Protein AF-A0A4U1FB61-F1 (afdb_monomer_lite)

Structure (mmCIF, N/CA/C/O backbone):
data_AF-A0A4U1FB61-F1
#
_entry.id   AF-A0A4U1FB61-F1
#
loop_
_atom_site.group_PDB
_atom_site.id
_atom_site.type_symbol
_atom_site.label_atom_id
_atom_site.label_alt_id
_atom_site.label_comp_id
_atom_site.label_asym_id
_atom_site.label_entity_id
_atom_site.label_seq_id
_atom_site.pdbx_PDB_ins_code
_atom_site.Cartn_x
_atom_site.Cartn_y
_atom_site.Cartn_z
_atom_site.occupancy
_atom_site.B_iso_or_equiv
_atom_site.auth_seq_id
_atom_site.auth_comp_id
_atom_site.auth_asym_id
_atom_site.auth_atom_id
_atom_site.pdbx_PDB_model_num
ATOM 1 N N . MET A 1 1 ? 4.728 21.236 -9.734 1.00 31.09 1 MET A N 1
ATOM 2 C CA . MET A 1 1 ? 5.177 19.924 -9.221 1.00 31.09 1 MET A CA 1
ATOM 3 C C . MET A 1 1 ? 4.119 19.456 -8.243 1.00 31.09 1 MET A C 1
ATOM 5 O O . MET A 1 1 ? 3.820 20.192 -7.313 1.00 31.09 1 MET A O 1
ATOM 9 N N . SER A 1 2 ? 3.460 18.334 -8.525 1.00 28.48 2 SER A N 1
ATOM 10 C CA . SER A 1 2 ? 2.386 17.819 -7.671 1.00 28.48 2 SER A CA 1
ATOM 11 C C . SER A 1 2 ? 2.986 17.099 -6.452 1.00 28.48 2 SER A C 1
ATOM 13 O O . SER A 1 2 ? 4.012 16.431 -6.605 1.00 28.48 2 SER A O 1
ATOM 15 N N . PRO A 1 3 ? 2.365 17.182 -5.264 1.00 33.91 3 PRO A N 1
ATOM 16 C CA . PRO A 1 3 ? 2.923 16.662 -4.008 1.00 33.91 3 PRO A CA 1
ATOM 17 C C . PRO A 1 3 ? 3.182 15.139 -3.967 1.00 33.91 3 PRO A C 1
ATOM 19 O O . PRO A 1 3 ? 3.842 14.662 -3.056 1.00 33.91 3 PRO A O 1
ATOM 22 N N . GLY A 1 4 ? 2.749 14.365 -4.971 1.00 36.81 4 GLY A N 1
ATOM 23 C CA . GLY A 1 4 ? 3.052 12.929 -5.092 1.00 36.81 4 GLY A CA 1
ATOM 24 C C . GLY A 1 4 ? 4.409 12.582 -5.728 1.00 36.81 4 GLY A C 1
ATOM 25 O O . GLY A 1 4 ? 4.744 11.405 -5.829 1.00 36.81 4 GLY A O 1
ATOM 26 N N . THR A 1 5 ? 5.193 13.569 -6.182 1.00 43.62 5 THR A N 1
ATOM 27 C CA . THR A 1 5 ? 6.433 13.315 -6.953 1.00 43.62 5 THR A CA 1
ATOM 28 C C . THR A 1 5 ? 7.687 13.130 -6.083 1.00 43.62 5 THR A C 1
ATOM 30 O O . THR A 1 5 ? 8.706 12.680 -6.597 1.00 43.62 5 THR A O 1
ATOM 33 N N . GLU A 1 6 ? 7.636 13.447 -4.783 1.00 46.81 6 GLU A N 1
ATOM 34 C CA . GLU A 1 6 ? 8.804 13.377 -3.880 1.00 46.81 6 GLU A CA 1
ATOM 35 C C . GLU A 1 6 ? 8.953 12.042 -3.135 1.00 46.81 6 GLU A C 1
ATOM 37 O O . GLU A 1 6 ? 10.050 11.716 -2.690 1.00 46.81 6 GLU A O 1
ATOM 42 N N . LEU A 1 7 ? 7.894 11.228 -3.044 1.00 53.19 7 LEU A N 1
ATOM 43 C CA . LEU A 1 7 ? 7.930 9.935 -2.337 1.00 53.19 7 LEU A CA 1
ATOM 44 C C . LEU A 1 7 ? 8.368 8.767 -3.232 1.00 53.19 7 LEU A C 1
ATOM 46 O O . LEU A 1 7 ? 9.040 7.842 -2.777 1.00 53.19 7 LEU A O 1
ATOM 50 N N . LEU A 1 8 ? 8.039 8.838 -4.525 1.00 62.81 8 LEU A N 1
ATOM 51 C CA . LEU A 1 8 ? 8.430 7.838 -5.521 1.00 62.81 8 LEU A CA 1
ATOM 52 C C . LEU A 1 8 ? 9.964 7.664 -5.641 1.00 62.81 8 LEU A C 1
ATOM 54 O O . LEU A 1 8 ? 10.409 6.520 -5.738 1.00 62.81 8 LEU A O 1
ATOM 5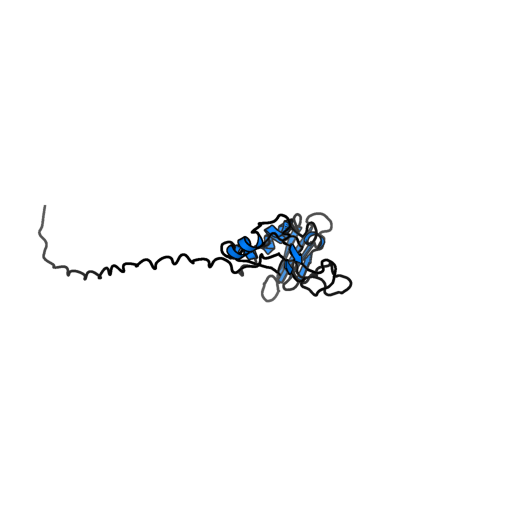8 N N . PRO A 1 9 ? 10.790 8.733 -5.579 1.00 68.06 9 PRO A N 1
ATOM 59 C CA . PRO A 1 9 ? 12.246 8.624 -5.565 1.00 68.06 9 PRO A CA 1
ATOM 60 C C . PRO A 1 9 ? 12.780 7.783 -4.400 1.00 68.06 9 PRO A C 1
ATOM 62 O O . PRO A 1 9 ? 13.552 6.861 -4.649 1.00 68.06 9 PRO A O 1
ATOM 65 N N . CYS A 1 10 ? 12.343 8.033 -3.162 1.00 80.06 10 CYS A N 1
ATOM 66 C CA . CYS A 1 10 ? 12.856 7.323 -1.984 1.00 80.06 10 CYS A CA 1
ATOM 67 C C . CYS A 1 10 ? 12.466 5.841 -1.995 1.00 80.06 10 CYS A C 1
ATOM 69 O O . CYS A 1 10 ? 13.328 4.982 -1.832 1.00 80.06 10 CYS A O 1
ATOM 71 N N . LEU A 1 11 ? 11.199 5.531 -2.296 1.00 84.62 11 LEU A N 1
ATOM 72 C CA . LEU A 1 11 ? 10.756 4.142 -2.426 1.00 84.62 11 LEU A CA 1
ATOM 73 C C . LEU A 1 11 ? 11.525 3.417 -3.538 1.00 84.62 11 LEU A C 1
ATOM 75 O O . LEU A 1 11 ? 12.003 2.303 -3.341 1.00 84.62 11 LEU A O 1
ATOM 79 N N . SER A 1 12 ? 11.687 4.054 -4.703 1.00 82.44 12 SER A N 1
ATOM 80 C CA . SER A 1 12 ? 12.427 3.449 -5.815 1.00 82.44 12 SER A CA 1
ATOM 81 C C . SER A 1 12 ? 13.900 3.202 -5.480 1.00 82.44 12 SER A C 1
ATOM 83 O O . SER A 1 12 ? 14.442 2.188 -5.905 1.00 82.44 12 SER A O 1
ATOM 85 N N . GLN A 1 13 ? 14.537 4.066 -4.682 1.00 84.12 13 GLN A N 1
ATOM 86 C CA . GLN A 1 13 ? 15.907 3.865 -4.199 1.00 84.12 13 GLN A CA 1
ATOM 87 C C . GLN A 1 13 ? 16.002 2.678 -3.238 1.00 84.12 13 GLN A C 1
ATOM 89 O O . GLN A 1 13 ? 16.919 1.867 -3.369 1.00 84.12 13 GLN A O 1
ATOM 94 N N . THR A 1 14 ? 15.041 2.537 -2.324 1.00 87.50 14 THR A N 1
ATOM 95 C CA . THR A 1 14 ? 14.969 1.390 -1.408 1.00 87.50 14 THR A CA 1
ATOM 96 C C . THR A 1 14 ? 14.782 0.085 -2.173 1.00 87.50 14 THR A C 1
ATOM 98 O O . THR A 1 14 ? 15.541 -0.858 -1.964 1.00 87.50 14 THR A O 1
ATOM 101 N N . LEU A 1 15 ? 13.838 0.044 -3.119 1.00 89.50 15 LEU A N 1
ATOM 102 C CA . LEU A 1 15 ? 13.578 -1.137 -3.950 1.00 89.50 15 LEU A CA 1
ATOM 103 C C . LEU A 1 15 ? 14.726 -1.445 -4.927 1.00 89.50 15 LEU A C 1
ATOM 105 O O . LEU A 1 15 ? 14.960 -2.599 -5.270 1.00 89.50 15 LEU A O 1
ATOM 109 N N . CYS A 1 16 ? 15.453 -0.427 -5.391 1.00 89.81 16 CYS A N 1
ATOM 110 C CA . CYS A 1 16 ? 16.464 -0.554 -6.443 1.00 89.81 16 CYS A CA 1
ATOM 111 C C . CYS A 1 16 ? 17.854 -0.090 -5.971 1.00 89.81 16 CYS A C 1
ATOM 113 O O . CYS A 1 16 ? 18.516 0.696 -6.651 1.00 89.81 16 CYS A O 1
ATOM 115 N N . THR A 1 17 ? 18.325 -0.592 -4.822 1.00 84.31 17 THR A N 1
ATOM 116 C CA . THR A 1 17 ? 19.538 -0.107 -4.123 1.00 84.31 17 THR A CA 1
ATOM 117 C C . THR A 1 17 ? 20.818 -0.161 -4.969 1.00 84.31 17 THR A C 1
ATOM 119 O O . THR A 1 17 ? 21.738 0.628 -4.769 1.00 84.31 17 THR A O 1
ATOM 122 N N . LYS A 1 18 ? 20.888 -1.085 -5.935 1.00 85.19 18 LYS A N 1
ATOM 123 C CA . LYS A 1 18 ? 21.998 -1.235 -6.889 1.00 85.19 18 LYS A CA 1
ATOM 124 C C . LYS A 1 18 ? 21.522 -1.098 -8.331 1.00 85.19 18 LYS A C 1
ATOM 126 O O . LYS A 1 18 ? 21.765 -1.981 -9.153 1.00 85.19 18 LYS A O 1
ATOM 131 N N . ALA A 1 19 ? 20.809 -0.019 -8.636 1.00 89.06 19 ALA A N 1
ATOM 132 C CA . ALA A 1 19 ? 20.322 0.230 -9.983 1.00 89.06 19 ALA A CA 1
ATOM 133 C C . ALA A 1 19 ? 20.725 1.597 -10.536 1.00 89.06 19 ALA A C 1
ATOM 135 O O . ALA A 1 19 ? 20.900 2.576 -9.813 1.00 89.06 19 ALA A O 1
ATOM 136 N N . THR A 1 20 ? 20.794 1.666 -11.861 1.00 89.88 20 THR A N 1
ATOM 137 C CA . THR A 1 20 ? 20.880 2.911 -12.622 1.00 89.88 20 THR A CA 1
ATOM 138 C C . THR A 1 20 ? 19.504 3.276 -13.170 1.00 89.88 20 THR A C 1
ATOM 140 O O . THR A 1 20 ? 18.825 2.450 -13.785 1.00 89.88 20 THR A O 1
ATOM 143 N N . MET A 1 21 ? 19.083 4.522 -12.944 1.00 91.44 21 MET A N 1
ATOM 144 C CA . MET A 1 21 ? 17.824 5.055 -13.463 1.00 91.44 21 MET A CA 1
ATOM 145 C C . MET A 1 21 ? 18.029 5.644 -14.862 1.00 91.44 21 MET A C 1
ATOM 147 O O . MET A 1 21 ? 18.946 6.431 -15.095 1.00 91.44 21 MET A O 1
ATOM 151 N N . GLN A 1 22 ? 17.131 5.310 -15.783 1.00 92.12 22 GLN A N 1
ATOM 152 C CA . GLN A 1 22 ? 17.023 5.909 -17.108 1.00 92.12 22 GLN A CA 1
ATOM 153 C C . GLN A 1 22 ? 15.654 6.559 -17.288 1.00 92.12 22 GLN A C 1
ATOM 155 O O . GLN A 1 22 ? 14.627 5.980 -16.936 1.00 92.12 22 GLN A O 1
ATOM 160 N N . THR A 1 23 ? 15.644 7.745 -17.887 1.00 93.31 23 THR A N 1
ATOM 161 C CA . THR A 1 23 ? 14.433 8.514 -18.179 1.00 93.31 23 THR A CA 1
ATOM 162 C C . THR A 1 23 ? 14.144 8.466 -19.673 1.00 93.31 23 THR A C 1
ATOM 164 O O . THR A 1 23 ? 15.007 8.812 -20.478 1.00 93.31 23 THR A O 1
ATOM 167 N N . VAL A 1 24 ? 12.924 8.092 -20.052 1.00 94.06 24 VAL A N 1
ATOM 168 C CA . VAL A 1 24 ? 12.437 8.178 -21.434 1.00 94.06 24 VAL A CA 1
ATOM 169 C C . VAL A 1 24 ? 11.471 9.352 -21.537 1.00 94.06 24 VAL A C 1
ATOM 171 O O . VAL A 1 24 ? 10.574 9.508 -20.700 1.00 94.06 24 VAL A O 1
ATOM 174 N N . ARG A 1 25 ? 11.668 10.183 -22.562 1.00 93.75 25 ARG A N 1
ATOM 175 C CA . ARG A 1 25 ? 10.882 11.394 -22.807 1.00 93.75 25 ARG A CA 1
ATOM 176 C C . ARG A 1 25 ? 10.066 11.272 -24.088 1.00 93.75 25 ARG A C 1
ATOM 178 O O . ARG A 1 25 ? 10.528 10.657 -25.047 1.00 93.75 25 ARG A O 1
ATOM 185 N N . ALA A 1 26 ? 8.869 11.848 -24.092 1.00 92.50 26 ALA A N 1
ATOM 186 C CA . ALA A 1 26 ? 8.053 11.963 -25.294 1.00 92.50 26 ALA A CA 1
ATOM 187 C C . ALA A 1 26 ? 8.745 12.876 -26.31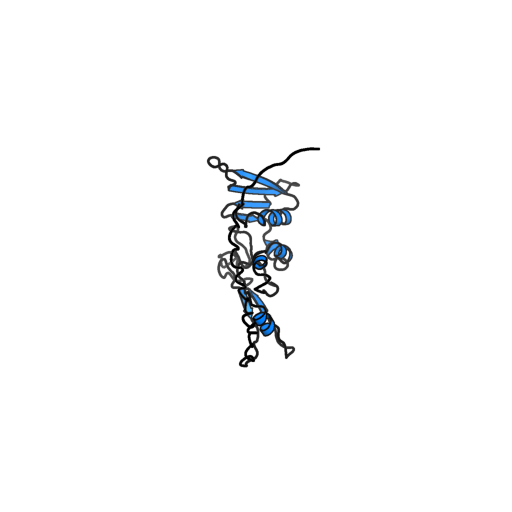9 1.00 92.50 26 ALA A C 1
ATOM 189 O O . ALA A 1 26 ? 9.324 13.899 -25.951 1.00 92.50 26 ALA A O 1
ATOM 190 N N . ALA A 1 27 ? 8.710 12.498 -27.597 1.00 91.06 27 ALA A N 1
ATOM 191 C CA . ALA A 1 27 ? 9.443 13.201 -28.652 1.00 91.06 27 ALA A CA 1
ATOM 192 C C . ALA A 1 27 ? 8.868 14.592 -28.972 1.00 91.06 27 ALA A C 1
ATOM 194 O O . ALA A 1 27 ? 9.593 15.473 -29.422 1.00 91.06 27 ALA A O 1
ATOM 195 N N . ASP A 1 28 ? 7.572 14.778 -28.744 1.00 93.62 28 ASP A N 1
ATOM 196 C CA . ASP A 1 28 ? 6.798 15.979 -29.049 1.00 93.62 28 ASP A CA 1
ATOM 197 C C . ASP A 1 28 ? 6.755 16.973 -27.881 1.00 93.62 28 ASP A C 1
ATOM 199 O O . ASP A 1 28 ? 6.909 18.174 -28.091 1.00 93.62 28 ASP A O 1
ATOM 203 N N . THR A 1 29 ? 6.579 16.490 -26.650 1.00 92.50 29 THR A N 1
ATOM 204 C CA . THR A 1 29 ? 6.427 17.345 -25.458 1.00 92.50 29 THR A CA 1
ATOM 205 C C . THR A 1 29 ? 7.677 17.418 -24.585 1.00 92.50 29 THR A C 1
ATOM 207 O O . THR A 1 29 ? 7.749 18.252 -23.682 1.00 92.50 29 THR A O 1
ATOM 210 N N . ASN A 1 30 ? 8.670 16.549 -24.817 1.00 90.62 30 ASN A N 1
ATOM 211 C CA . ASN A 1 30 ? 9.850 16.364 -23.962 1.00 90.62 30 ASN A CA 1
ATOM 212 C C . ASN A 1 30 ? 9.514 15.988 -22.496 1.00 90.62 30 ASN A C 1
ATOM 214 O O . ASN A 1 30 ? 10.383 16.002 -21.610 1.00 90.62 30 ASN A O 1
ATOM 218 N N . GLU A 1 31 ? 8.258 15.628 -22.224 1.00 91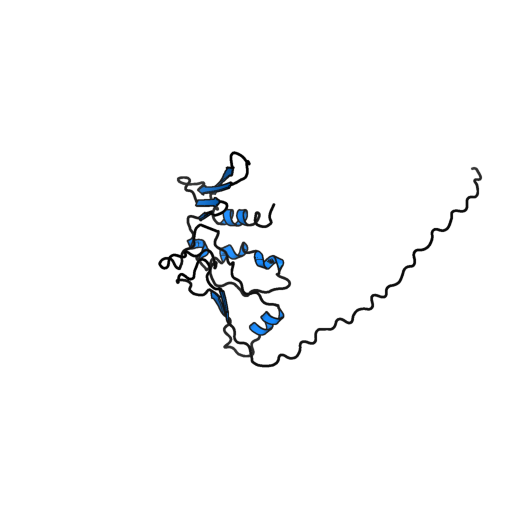.50 31 GLU A N 1
ATOM 219 C CA . GLU A 1 31 ? 7.795 15.183 -20.914 1.00 91.50 31 GLU A CA 1
ATOM 220 C C . GLU A 1 31 ? 8.346 13.798 -20.592 1.00 91.50 31 GLU A C 1
ATOM 222 O O . GLU A 1 31 ? 8.484 12.941 -21.464 1.00 91.50 31 GLU A O 1
ATOM 227 N N . VAL A 1 32 ? 8.653 13.561 -19.317 1.00 90.44 32 VAL A N 1
ATOM 228 C CA . VAL A 1 32 ? 9.064 12.237 -18.846 1.00 90.44 32 VAL A CA 1
ATOM 229 C C . VAL A 1 32 ? 7.851 11.314 -18.847 1.00 90.44 32 VAL A C 1
ATOM 231 O O . VAL A 1 32 ? 6.927 11.510 -18.063 1.00 90.44 32 VAL A O 1
ATOM 234 N N . VAL A 1 33 ? 7.873 10.288 -19.696 1.00 93.62 33 VAL A N 1
ATOM 235 C CA . VAL A 1 33 ? 6.768 9.320 -19.821 1.00 93.62 33 VAL A CA 1
ATOM 236 C C . VAL A 1 33 ? 7.068 7.987 -19.150 1.00 93.62 33 VAL A C 1
ATOM 238 O O . VAL A 1 33 ? 6.144 7.245 -18.818 1.00 93.62 33 VAL A O 1
ATOM 241 N N . LYS A 1 34 ? 8.354 7.685 -18.946 1.00 94.19 34 LYS A N 1
ATOM 242 C CA . LYS A 1 34 ? 8.798 6.406 -18.402 1.00 94.19 34 LYS A CA 1
ATOM 243 C C . LYS A 1 34 ? 10.116 6.536 -17.647 1.00 94.19 34 LYS A C 1
ATOM 245 O O . LYS A 1 34 ? 11.037 7.221 -18.098 1.00 94.19 34 LYS A O 1
ATOM 250 N N . LEU A 1 35 ? 10.211 5.838 -16.519 1.00 94.62 35 LEU A N 1
ATOM 251 C CA . LEU A 1 35 ? 11.450 5.615 -15.775 1.00 94.62 35 LEU A CA 1
ATOM 252 C C . LEU A 1 35 ? 11.776 4.123 -15.797 1.00 94.62 35 LEU A C 1
ATOM 254 O O . LEU A 1 35 ? 10.880 3.290 -15.656 1.00 94.62 35 LEU A O 1
ATOM 258 N N . ILE A 1 36 ? 13.048 3.784 -15.982 1.00 94.50 36 ILE A N 1
ATOM 259 C CA . ILE A 1 36 ? 13.522 2.399 -15.994 1.00 94.50 36 ILE A CA 1
ATOM 260 C C . ILE A 1 36 ? 14.733 2.283 -15.080 1.00 94.50 36 ILE A C 1
ATOM 262 O O . ILE A 1 36 ? 15.744 2.942 -15.315 1.00 94.50 36 ILE A O 1
ATOM 266 N N . PHE A 1 37 ? 14.650 1.415 -14.083 1.00 94.25 37 PHE A N 1
ATOM 267 C CA . PHE A 1 37 ? 15.757 1.072 -13.201 1.00 94.25 37 PHE A CA 1
ATOM 268 C C . PHE A 1 37 ? 16.345 -0.256 -13.661 1.00 94.25 37 PHE A C 1
ATOM 270 O O . PHE A 1 37 ? 15.618 -1.240 -13.813 1.00 94.25 37 PHE A O 1
ATOM 277 N N . ARG A 1 38 ? 17.653 -0.287 -13.913 1.00 93.44 38 ARG A N 1
ATOM 278 C CA . ARG A 1 38 ? 18.385 -1.503 -14.295 1.00 93.44 38 ARG A CA 1
ATOM 279 C C . ARG A 1 38 ? 19.472 -1.806 -13.296 1.00 93.44 38 ARG A C 1
ATOM 281 O O . ARG A 1 38 ? 20.133 -0.866 -12.863 1.00 93.44 38 ARG A O 1
ATOM 288 N N . GLU A 1 39 ? 19.678 -3.082 -12.992 1.00 91.19 39 GLU A N 1
ATOM 289 C CA . GLU A 1 39 ? 20.796 -3.507 -12.145 1.00 91.19 39 GLU A CA 1
ATOM 290 C C . GLU A 1 39 ? 22.116 -2.908 -12.653 1.00 91.19 39 GLU A C 1
ATOM 292 O O . GLU A 1 39 ? 22.387 -2.873 -13.858 1.00 91.19 39 GLU A O 1
ATOM 297 N N . SER A 1 40 ? 22.902 -2.374 -11.722 1.00 84.12 40 SER A N 1
ATOM 298 C CA . SER A 1 40 ? 24.221 -1.795 -11.991 1.00 84.12 40 SER A CA 1
ATOM 299 C C . SER A 1 40 ? 25.279 -2.880 -12.208 1.00 84.12 40 SER A C 1
ATOM 301 O O . SER A 1 40 ? 26.186 -2.698 -13.019 1.00 84.12 40 SER A O 1
ATOM 303 N N . ASP A 1 41 ? 25.116 -4.002 -11.507 1.00 76.56 41 ASP A N 1
ATOM 304 C CA . ASP A 1 41 ? 25.919 -5.220 -11.611 1.00 76.56 41 ASP A CA 1
ATOM 305 C C . ASP A 1 41 ? 25.122 -6.257 -12.448 1.00 76.56 41 ASP A C 1
ATOM 307 O O . ASP A 1 41 ? 23.906 -6.118 -12.556 1.00 76.56 41 ASP A O 1
ATOM 311 N N . ASN A 1 42 ? 25.748 -7.295 -13.027 1.00 72.25 42 ASN A N 1
ATOM 312 C CA . ASN A 1 42 ? 25.080 -8.349 -13.836 1.00 72.25 42 ASN A CA 1
ATOM 313 C C . ASN A 1 42 ? 24.581 -7.902 -15.247 1.00 72.25 42 ASN A C 1
ATOM 315 O O . ASN A 1 42 ? 25.011 -6.873 -15.770 1.00 72.25 42 ASN A O 1
ATOM 319 N N . ASP A 1 43 ? 23.693 -8.681 -15.888 1.00 82.00 43 ASP A N 1
ATOM 320 C CA . ASP A 1 43 ? 23.139 -8.521 -17.254 1.00 82.00 43 ASP A CA 1
ATOM 321 C C . ASP A 1 43 ? 22.336 -7.221 -17.514 1.00 82.00 43 ASP A C 1
ATOM 323 O O . ASP A 1 43 ? 21.658 -7.089 -18.537 1.00 82.00 43 ASP A O 1
ATOM 327 N N . ARG A 1 44 ? 22.376 -6.239 -16.600 1.00 83.44 44 ARG A N 1
ATOM 328 C CA . ARG A 1 44 ? 21.576 -4.997 -16.641 1.00 83.44 44 ARG A CA 1
ATOM 329 C C . ARG A 1 44 ? 20.079 -5.259 -16.783 1.00 83.44 44 ARG A C 1
ATOM 331 O O . ARG A 1 44 ? 19.368 -4.556 -17.515 1.00 83.44 44 ARG A O 1
ATOM 338 N N . LYS A 1 45 ? 19.598 -6.276 -16.071 1.00 90.06 45 LYS A N 1
ATOM 339 C CA . LYS A 1 45 ? 18.185 -6.641 -16.040 1.00 90.06 45 LYS A CA 1
ATOM 340 C C . LYS A 1 45 ? 17.346 -5.453 -15.562 1.00 90.06 45 LYS A C 1
ATOM 342 O O . LYS A 1 45 ? 17.754 -4.697 -14.680 1.00 90.06 45 LYS A O 1
ATOM 347 N N . VAL A 1 46 ? 16.175 -5.271 -16.171 1.00 92.94 46 VAL A N 1
ATOM 348 C CA . VAL A 1 46 ? 15.198 -4.271 -15.724 1.00 92.94 46 VAL A CA 1
ATOM 349 C C . VAL A 1 46 ? 14.600 -4.730 -14.395 1.00 92.94 46 VAL A C 1
ATOM 351 O O . VAL A 1 46 ? 14.044 -5.822 -14.312 1.00 92.94 46 VAL A O 1
ATOM 354 N N . MET A 1 47 ? 14.739 -3.887 -13.375 1.00 94.25 47 MET A N 1
ATOM 355 C CA . MET A 1 47 ? 14.273 -4.128 -12.007 1.00 94.25 47 MET A CA 1
ATOM 356 C C . MET A 1 47 ? 12.906 -3.501 -11.769 1.00 94.25 47 MET A C 1
ATOM 358 O O . MET A 1 47 ? 12.002 -4.147 -11.249 1.00 94.25 47 MET A O 1
ATOM 362 N N . LEU A 1 48 ? 12.771 -2.234 -12.162 1.00 95.38 48 LEU A N 1
ATOM 363 C CA . LEU A 1 48 ? 11.559 -1.448 -11.990 1.00 95.38 48 LEU A CA 1
ATOM 364 C C . LEU A 1 48 ? 11.293 -0.632 -13.250 1.00 95.38 48 LEU A C 1
ATOM 366 O O . LEU A 1 48 ? 12.178 0.075 -13.742 1.00 95.38 48 LEU A O 1
ATOM 370 N N . GLN A 1 49 ? 10.059 -0.681 -13.732 1.00 95.62 49 GLN A N 1
ATOM 371 C CA . GLN A 1 49 ? 9.557 0.201 -14.774 1.00 95.62 49 GLN A CA 1
ATOM 372 C C . GLN A 1 49 ? 8.361 0.995 -14.255 1.00 95.62 49 GLN A C 1
ATOM 374 O O . GLN A 1 49 ? 7.394 0.428 -13.748 1.00 95.62 49 GLN A O 1
ATOM 379 N N . LEU A 1 50 ? 8.429 2.316 -14.413 1.00 95.12 50 LEU A N 1
ATOM 380 C CA . LEU A 1 50 ? 7.374 3.242 -14.011 1.00 95.12 50 LEU A CA 1
ATOM 381 C C . LEU A 1 50 ? 6.857 3.987 -15.233 1.00 95.12 50 LEU A C 1
ATOM 383 O O . LEU A 1 50 ? 7.639 4.602 -15.957 1.00 95.12 50 LEU A O 1
ATOM 387 N N . GLU A 1 51 ? 5.545 3.972 -15.427 1.00 94.44 51 GLU A N 1
ATOM 388 C CA . GLU A 1 51 ? 4.827 4.768 -16.428 1.00 94.44 51 GLU A CA 1
ATOM 389 C C . GLU A 1 51 ? 3.517 5.286 -15.818 1.00 94.44 51 GLU A C 1
ATOM 391 O O . GLU A 1 51 ? 3.125 4.888 -14.721 1.00 94.44 51 GLU A O 1
ATOM 396 N N . LYS A 1 52 ? 2.773 6.133 -16.543 1.00 90.12 52 LYS A N 1
ATOM 397 C CA . LYS A 1 52 ? 1.499 6.712 -16.061 1.00 90.12 52 LYS A CA 1
ATOM 398 C C . LYS A 1 52 ? 0.508 5.672 -15.513 1.00 90.12 52 LYS A C 1
ATOM 400 O O . LYS A 1 52 ? -0.301 5.998 -14.645 1.00 90.12 52 LYS A O 1
ATOM 405 N N . LYS A 1 53 ? 0.520 4.450 -16.054 1.00 92.88 53 LYS A N 1
ATOM 406 C CA . LYS A 1 53 ? -0.340 3.349 -15.602 1.00 92.88 53 LYS A CA 1
ATOM 407 C C . LYS A 1 53 ? 0.402 2.031 -15.369 1.00 92.88 53 LYS A C 1
ATOM 409 O O . LYS A 1 53 ? -0.210 0.975 -15.495 1.00 92.88 53 LYS A O 1
ATOM 414 N N . LEU A 1 54 ? 1.695 2.107 -15.074 1.00 95.31 54 LEU A N 1
ATOM 415 C CA . LEU A 1 54 ? 2.531 0.930 -14.896 1.00 95.31 54 LEU A CA 1
ATOM 416 C C . LEU A 1 54 ? 3.471 1.121 -13.710 1.00 95.31 54 LEU A C 1
ATOM 418 O O . LEU A 1 54 ? 4.179 2.122 -13.617 1.00 95.31 54 LEU A O 1
ATOM 422 N N . PHE A 1 55 ? 3.481 0.121 -12.848 1.00 96.50 55 PHE A N 1
ATOM 423 C CA . PHE A 1 55 ? 4.473 -0.143 -11.830 1.00 96.50 55 PHE A CA 1
ATOM 424 C C . PHE A 1 55 ? 4.847 -1.615 -11.976 1.00 96.50 55 PHE A C 1
ATOM 426 O O . PHE A 1 55 ? 4.149 -2.494 -11.482 1.00 96.50 55 PHE A O 1
ATOM 433 N N . ASP A 1 56 ? 5.900 -1.890 -12.730 1.00 96.19 56 ASP A N 1
ATOM 434 C CA . ASP A 1 56 ? 6.354 -3.254 -12.982 1.00 96.19 56 ASP A CA 1
ATOM 435 C C . ASP A 1 56 ? 7.662 -3.471 -12.232 1.00 96.19 56 ASP A C 1
ATOM 437 O O . ASP A 1 56 ? 8.723 -3.023 -12.673 1.00 96.19 56 ASP A O 1
ATOM 441 N N . TYR A 1 57 ? 7.550 -4.066 -11.044 1.00 95.69 57 TYR A N 1
ATOM 442 C CA . TYR A 1 57 ? 8.675 -4.391 -10.178 1.00 95.69 57 TYR A CA 1
ATOM 443 C C . TYR A 1 57 ? 8.880 -5.901 -10.138 1.00 95.69 57 TYR A C 1
ATOM 445 O O . TYR A 1 57 ? 7.952 -6.651 -9.838 1.00 95.69 57 TYR A O 1
ATOM 453 N N . PHE A 1 58 ? 10.109 -6.346 -10.394 1.00 92.12 58 PHE A N 1
ATOM 454 C CA . PHE A 1 58 ? 10.410 -7.769 -10.561 1.00 92.12 58 PHE A CA 1
ATOM 455 C C . PHE A 1 58 ? 10.157 -8.621 -9.302 1.00 92.12 58 PHE A C 1
ATOM 457 O O . PHE A 1 58 ? 9.874 -9.809 -9.432 1.00 92.12 58 PHE A O 1
ATOM 464 N N . ASN A 1 59 ? 10.280 -8.040 -8.101 1.00 93.00 59 ASN A N 1
ATOM 465 C CA . ASN A 1 59 ? 10.113 -8.742 -6.829 1.00 93.00 59 ASN A CA 1
ATOM 466 C C . ASN A 1 59 ? 8.920 -8.191 -6.040 1.00 93.00 59 ASN A C 1
ATOM 468 O O . ASN A 1 59 ? 9.080 -7.488 -5.046 1.00 93.00 59 ASN A O 1
ATOM 472 N N . GLN A 1 60 ? 7.703 -8.519 -6.464 1.00 92.06 60 GLN A N 1
ATOM 473 C CA . GLN A 1 60 ? 6.512 -8.078 -5.739 1.00 92.06 60 GLN A CA 1
ATOM 474 C C . GLN A 1 60 ? 6.358 -8.688 -4.331 1.00 92.06 60 GLN A C 1
ATOM 476 O O . GLN A 1 60 ? 5.540 -8.200 -3.550 1.00 92.06 60 GLN A O 1
ATOM 481 N N . GLU A 1 61 ? 7.099 -9.743 -3.983 1.00 93.31 61 GLU A N 1
ATOM 482 C CA . GLU A 1 61 ? 6.958 -10.405 -2.677 1.00 93.31 61 GLU A CA 1
ATOM 483 C C . GLU A 1 61 ? 7.340 -9.483 -1.518 1.00 93.31 61 GLU A C 1
ATOM 485 O O . GLU A 1 61 ? 6.693 -9.541 -0.475 1.00 93.31 61 GLU A O 1
ATOM 490 N N . VAL A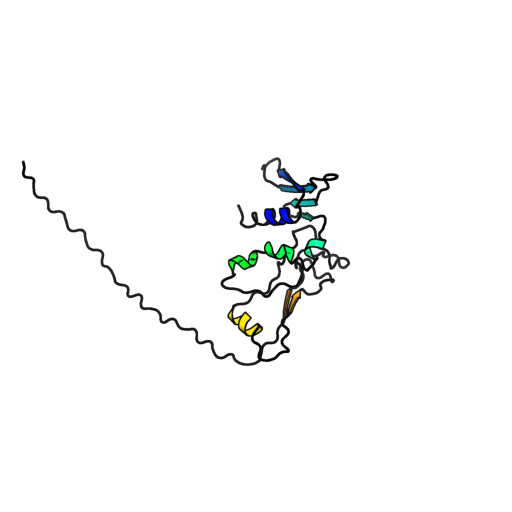 1 62 ? 8.248 -8.527 -1.752 1.00 95.00 62 VAL A N 1
ATOM 491 C CA . VAL A 1 62 ? 8.669 -7.517 -0.764 1.00 95.00 62 VAL A CA 1
ATOM 492 C C . VAL A 1 62 ? 7.504 -6.734 -0.146 1.00 95.00 62 VAL A C 1
ATOM 494 O O . VAL A 1 62 ? 7.595 -6.270 0.984 1.00 95.00 62 VAL A O 1
ATOM 497 N N . PHE A 1 63 ? 6.394 -6.579 -0.874 1.00 95.88 63 PHE A N 1
ATOM 498 C CA . PHE A 1 63 ? 5.210 -5.868 -0.385 1.00 95.88 63 PHE A CA 1
ATOM 499 C C . PHE A 1 63 ? 4.343 -6.724 0.546 1.00 95.88 63 PHE A C 1
ATOM 501 O O . PHE A 1 63 ? 3.433 -6.205 1.181 1.00 95.88 63 PHE A O 1
ATOM 508 N N . ARG A 1 64 ? 4.565 -8.039 0.600 1.00 95.06 64 ARG A N 1
ATOM 509 C CA . ARG A 1 64 ? 3.842 -8.976 1.475 1.00 95.06 64 ARG A CA 1
ATOM 510 C C . ARG A 1 64 ? 4.730 -9.542 2.574 1.00 95.06 64 ARG A C 1
ATOM 512 O O . ARG A 1 64 ? 4.203 -9.938 3.611 1.00 95.06 64 ARG A O 1
ATOM 519 N N . ASP A 1 65 ? 6.038 -9.591 2.347 1.00 95.06 65 ASP A N 1
ATOM 520 C CA . ASP A 1 65 ? 7.019 -9.998 3.346 1.00 95.06 65 ASP A CA 1
ATOM 521 C C . ASP A 1 65 ? 6.899 -9.104 4.579 1.00 95.06 65 ASP A C 1
ATOM 523 O O . ASP A 1 65 ? 6.958 -7.879 4.477 1.00 95.06 65 ASP A O 1
ATOM 527 N N . ASP A 1 66 ? 6.660 -9.727 5.735 1.00 96.06 66 ASP A N 1
ATOM 528 C CA . ASP A 1 66 ? 6.368 -9.035 6.998 1.00 96.06 66 ASP A CA 1
ATOM 529 C C . ASP A 1 66 ? 5.305 -7.929 6.847 1.00 96.06 66 ASP A C 1
ATOM 531 O O . ASP A 1 66 ? 5.445 -6.816 7.355 1.00 96.06 66 ASP A O 1
ATOM 535 N N . ASN A 1 67 ? 4.265 -8.208 6.053 1.00 95.81 67 ASN A N 1
ATOM 536 C CA . ASN A 1 67 ? 3.194 -7.271 5.714 1.00 95.81 67 ASN A CA 1
ATOM 537 C C . ASN A 1 67 ? 3.677 -5.953 5.095 1.00 95.81 67 ASN A C 1
ATOM 539 O O . ASN A 1 67 ? 2.968 -4.956 5.151 1.00 95.81 67 ASN A O 1
ATOM 543 N N . GLY A 1 68 ? 4.876 -5.921 4.513 1.00 94.88 68 GLY A N 1
ATOM 544 C CA . GLY A 1 68 ? 5.463 -4.699 3.981 1.00 94.88 68 GLY A CA 1
ATOM 545 C C . GLY A 1 68 ? 5.854 -3.692 5.065 1.00 94.88 68 GLY A C 1
ATOM 546 O O . GLY A 1 68 ? 5.998 -2.515 4.750 1.00 94.88 68 GLY A O 1
ATOM 547 N N . THR A 1 69 ? 6.052 -4.109 6.321 1.00 94.56 69 THR A N 1
ATOM 548 C CA . THR A 1 69 ? 6.360 -3.213 7.455 1.00 94.56 69 THR A CA 1
ATOM 549 C C . THR A 1 69 ? 7.547 -2.287 7.172 1.00 94.56 69 THR A C 1
ATOM 551 O O . THR A 1 69 ? 7.496 -1.098 7.481 1.00 94.56 69 THR A O 1
ATOM 554 N N . ALA A 1 70 ? 8.586 -2.784 6.492 1.00 93.44 70 ALA A N 1
ATOM 555 C CA . ALA A 1 70 ? 9.742 -1.982 6.075 1.00 93.44 70 ALA A CA 1
ATOM 556 C C . ALA A 1 70 ? 9.395 -0.838 5.097 1.00 93.44 70 ALA A C 1
ATOM 558 O O . ALA A 1 70 ? 10.185 0.081 4.918 1.00 93.44 70 ALA A O 1
ATOM 559 N N . LEU A 1 71 ? 8.229 -0.887 4.451 1.00 95.00 71 LEU A N 1
ATOM 560 C CA . LEU A 1 71 ? 7.759 0.103 3.482 1.00 95.00 71 LEU A CA 1
ATOM 561 C C . LEU A 1 71 ? 6.751 1.094 4.081 1.00 95.00 71 LEU A C 1
ATOM 563 O O . LEU A 1 71 ? 6.486 2.123 3.457 1.00 95.00 71 LEU A O 1
ATOM 567 N N . LEU A 1 72 ? 6.229 0.840 5.290 1.00 93.88 72 LEU A N 1
ATOM 568 C CA . LEU A 1 72 ? 5.320 1.760 5.992 1.00 93.88 72 LEU A CA 1
ATOM 569 C C . LEU A 1 72 ? 5.966 3.128 6.247 1.00 93.88 72 LEU A C 1
ATOM 571 O O . LEU A 1 72 ? 5.273 4.134 6.354 1.00 93.88 72 LEU A O 1
ATOM 575 N N . GLU A 1 73 ? 7.298 3.220 6.284 1.00 92.69 73 GLU A N 1
ATOM 576 C CA . GLU A 1 73 ? 7.962 4.518 6.399 1.00 92.69 73 GLU A CA 1
ATOM 577 C C . GLU A 1 73 ? 7.674 5.447 5.208 1.00 92.69 73 GLU A C 1
ATOM 579 O O . GLU A 1 73 ? 7.711 6.667 5.375 1.00 92.69 73 GLU A O 1
ATOM 584 N N . PHE A 1 74 ? 7.361 4.911 4.025 1.00 93.25 74 PHE A N 1
ATOM 585 C CA . PHE A 1 74 ? 7.015 5.698 2.836 1.00 93.25 74 PHE A CA 1
ATOM 586 C C . PHE A 1 74 ? 5.528 6.056 2.788 1.00 93.25 74 PHE A C 1
ATOM 588 O O . PHE A 1 74 ? 5.125 6.925 2.011 1.00 93.25 74 PHE A O 1
ATOM 595 N N . ASP A 1 75 ? 4.721 5.432 3.642 1.00 93.31 75 ASP A N 1
ATOM 596 C CA . ASP A 1 75 ? 3.304 5.705 3.779 1.00 93.31 75 ASP A CA 1
ATOM 597 C C . ASP A 1 75 ? 3.080 6.971 4.622 1.00 93.31 75 ASP A C 1
ATOM 599 O O . ASP A 1 75 ? 3.041 6.970 5.852 1.00 93.31 75 ASP A O 1
ATOM 603 N N . LYS A 1 76 ? 3.021 8.116 3.935 1.00 91.50 76 LYS A N 1
ATOM 604 C CA . LYS A 1 76 ? 2.965 9.440 4.573 1.00 91.50 76 LYS A CA 1
ATOM 605 C C . LYS A 1 76 ? 1.573 10.055 4.630 1.00 91.50 76 LYS A C 1
ATOM 607 O O . LYS A 1 76 ? 1.455 11.157 5.166 1.00 91.50 76 LYS A O 1
ATOM 612 N N . GLU A 1 77 ? 0.539 9.387 4.122 1.00 88.81 77 GLU A N 1
ATOM 613 C CA . GLU A 1 77 ? -0.807 9.961 3.970 1.00 88.81 77 GLU A CA 1
ATOM 614 C C . GLU A 1 77 ? -1.364 10.517 5.292 1.00 88.81 77 GLU A C 1
ATOM 616 O O . GLU A 1 77 ? -1.841 11.653 5.348 1.00 88.81 77 GLU A O 1
ATOM 621 N N . LEU A 1 78 ? -1.196 9.775 6.392 1.00 90.88 78 LEU A N 1
ATOM 622 C CA . LEU A 1 78 ? -1.676 10.183 7.714 1.00 90.88 78 LEU A CA 1
ATOM 623 C C . LEU A 1 78 ? -0.933 11.402 8.294 1.00 90.88 78 LEU A C 1
ATOM 625 O O . LEU A 1 78 ? -1.459 12.083 9.175 1.00 90.88 78 LEU A O 1
ATOM 629 N N . SER A 1 79 ? 0.262 11.735 7.792 1.00 90.69 79 SER A N 1
ATOM 630 C CA . SER A 1 79 ? 1.113 12.804 8.346 1.00 90.69 79 SER A CA 1
ATOM 631 C C . SER A 1 79 ? 0.417 14.167 8.370 1.00 90.69 79 SER A C 1
ATOM 633 O O . SER A 1 79 ? 0.682 14.976 9.258 1.00 90.69 79 SER A O 1
ATOM 635 N N . VAL A 1 80 ? -0.493 14.415 7.421 1.00 92.25 80 VAL A N 1
ATOM 636 C CA . VAL A 1 80 ? -1.278 15.659 7.317 1.00 92.25 80 VAL A CA 1
ATOM 637 C C . VAL A 1 80 ? -2.353 15.753 8.411 1.00 92.25 80 VAL A C 1
ATOM 639 O O . VAL A 1 80 ? -2.795 16.846 8.762 1.00 92.25 80 VAL A O 1
ATOM 642 N N . PHE A 1 81 ? -2.760 14.620 8.987 1.00 92.00 81 PHE A N 1
ATOM 643 C CA . PHE A 1 81 ? -3.837 14.524 9.973 1.00 92.00 81 PHE A CA 1
ATOM 644 C C . PHE A 1 81 ? -3.364 14.125 11.370 1.00 92.00 81 PHE A C 1
ATOM 646 O O . PHE A 1 81 ? -4.207 13.982 12.252 1.00 92.00 81 PHE A O 1
ATOM 653 N N . LYS A 1 82 ? -2.054 13.977 11.591 1.00 86.75 82 LYS A N 1
ATOM 654 C CA . LYS A 1 82 ? -1.458 13.438 12.827 1.00 86.75 82 LYS A CA 1
ATOM 655 C C . LYS A 1 82 ? -1.935 14.099 14.130 1.00 86.75 82 LYS A C 1
ATOM 657 O O . LYS A 1 82 ? -1.972 13.447 15.165 1.00 86.75 82 LYS A O 1
ATOM 662 N N . ASP A 1 83 ? -2.338 15.370 14.073 1.00 89.62 83 ASP A N 1
ATOM 663 C CA . ASP A 1 83 ? -2.811 16.132 15.238 1.00 89.62 83 ASP A CA 1
ATOM 664 C C . ASP A 1 83 ? -4.338 16.030 15.451 1.00 89.62 83 ASP A C 1
ATOM 666 O O . ASP A 1 83 ? -4.886 16.584 16.404 1.00 89.62 83 ASP A O 1
ATOM 670 N N . ARG A 1 84 ? -5.060 15.363 14.542 1.00 94.75 84 ARG A N 1
ATOM 671 C CA . ARG A 1 84 ? -6.535 15.337 14.480 1.00 94.75 84 ARG A CA 1
ATOM 672 C C . ARG A 1 84 ? -7.117 13.932 14.434 1.00 94.75 84 ARG A C 1
ATOM 674 O O . ARG A 1 84 ? -8.200 13.710 14.976 1.00 94.75 84 ARG A O 1
ATOM 681 N N . LEU A 1 85 ? -6.441 13.021 13.746 1.00 96.62 85 LEU A N 1
ATOM 682 C CA . LEU A 1 85 ? -6.865 11.648 13.524 1.00 96.62 85 LEU A CA 1
ATOM 683 C C . LEU A 1 85 ? -5.757 10.697 13.956 1.00 96.62 85 LEU A C 1
ATOM 685 O O . LEU A 1 85 ? -4.571 11.002 13.867 1.00 96.62 85 LEU A O 1
ATOM 689 N N . TYR A 1 86 ? -6.183 9.535 14.413 1.00 95.62 86 TYR A N 1
ATOM 690 C CA . TYR A 1 86 ? -5.343 8.429 14.812 1.00 95.62 86 TYR A CA 1
ATOM 691 C C . TYR A 1 86 ? -5.715 7.195 13.997 1.00 95.62 86 TYR A C 1
ATOM 693 O O . TYR A 1 86 ? -6.883 6.984 13.668 1.00 95.62 86 TYR A O 1
ATOM 701 N N . GLU A 1 87 ? -4.722 6.371 13.716 1.00 96.38 87 GLU A N 1
ATOM 702 C CA . GLU A 1 87 ? -4.871 5.057 13.112 1.00 96.38 87 GLU A CA 1
ATOM 703 C C . GLU A 1 87 ? -4.183 4.044 14.023 1.00 96.38 87 GLU A C 1
ATOM 705 O O . GLU A 1 87 ? -3.168 4.365 14.646 1.00 96.38 87 GLU A O 1
ATOM 710 N N . LEU A 1 88 ? -4.760 2.850 14.145 1.00 95.25 88 LEU A N 1
ATOM 711 C CA . LEU A 1 88 ? -4.076 1.753 14.825 1.00 95.25 88 LEU A CA 1
ATOM 712 C C . LEU A 1 88 ? -2.938 1.230 13.951 1.00 95.25 88 LEU A C 1
ATOM 714 O O . LEU A 1 88 ? -2.957 1.399 12.735 1.00 95.25 88 LEU A O 1
ATOM 718 N N . ASP A 1 89 ? -1.971 0.569 14.581 1.00 94.94 89 ASP A N 1
ATOM 719 C CA . ASP A 1 89 ? -0.836 0.004 13.862 1.00 94.94 89 ASP A CA 1
ATOM 720 C C . ASP A 1 89 ? -1.328 -0.973 12.783 1.00 94.94 89 ASP A C 1
ATOM 722 O O . ASP A 1 89 ? -2.119 -1.885 13.047 1.00 94.94 89 ASP A O 1
ATOM 726 N N . ILE A 1 90 ? -0.881 -0.745 11.550 1.00 96.50 90 ILE A N 1
ATOM 727 C CA . ILE A 1 90 ? -1.223 -1.579 10.402 1.00 96.50 90 ILE A CA 1
ATOM 728 C C . ILE A 1 90 ? -0.483 -2.910 10.546 1.00 96.50 90 ILE A C 1
ATOM 730 O O . ILE A 1 90 ? 0.740 -2.943 10.647 1.00 96.50 90 ILE A O 1
ATOM 734 N N . SER A 1 91 ? -1.237 -4.009 10.541 1.00 94.19 91 SER A N 1
ATOM 735 C CA . SER A 1 91 ? -0.710 -5.375 10.692 1.00 94.19 91 SER A CA 1
ATOM 736 C C . SER A 1 91 ? -1.034 -6.282 9.499 1.00 94.19 91 SER A C 1
ATOM 738 O O . SER A 1 91 ? -0.971 -7.503 9.601 1.00 94.19 91 SER A O 1
ATOM 740 N N . PHE A 1 92 ? -1.362 -5.674 8.359 1.00 97.38 92 PHE A N 1
ATOM 741 C CA . PHE A 1 92 ? -1.744 -6.328 7.110 1.00 97.38 92 PHE A CA 1
ATOM 742 C C . PHE A 1 92 ? -0.973 -5.711 5.933 1.00 97.38 92 PHE A C 1
ATOM 744 O O . PHE A 1 92 ? -0.580 -4.544 6.014 1.00 97.38 92 PHE A O 1
ATOM 751 N N . PRO A 1 93 ? -0.719 -6.458 4.843 1.00 97.44 93 PRO A N 1
ATOM 752 C CA . PRO A 1 93 ? 0.005 -5.935 3.690 1.00 97.44 93 PRO A CA 1
ATOM 753 C C . PRO A 1 93 ? -0.848 -4.908 2.927 1.00 97.44 93 PRO A C 1
ATOM 755 O O . PRO A 1 93 ? -2.059 -4.827 3.159 1.00 97.44 93 PRO A O 1
ATOM 758 N N . PRO A 1 94 ? -0.257 -4.153 1.985 1.00 97.81 94 PRO A N 1
ATOM 759 C CA . PRO A 1 94 ? -0.983 -3.234 1.117 1.00 97.81 94 PRO A CA 1
ATOM 760 C C . PRO A 1 94 ? -2.308 -3.808 0.603 1.00 97.81 94 PRO A C 1
ATOM 762 O O . PRO A 1 94 ? -2.386 -4.976 0.215 1.00 97.81 94 PRO A O 1
ATOM 765 N N . SER A 1 95 ? -3.366 -2.995 0.619 1.00 97.88 95 SER A N 1
ATOM 766 C CA . SER A 1 95 ? -4.728 -3.415 0.268 1.00 97.88 95 SER A CA 1
ATOM 767 C C . SER A 1 95 ? -5.012 -3.361 -1.237 1.00 97.88 95 SER A C 1
ATOM 769 O O . SER A 1 95 ? -6.012 -3.919 -1.677 1.00 97.88 95 SER A O 1
ATOM 771 N N . TYR A 1 96 ? -4.127 -2.746 -2.025 1.00 97.56 96 TYR A N 1
ATOM 772 C CA . TYR A 1 96 ? -4.277 -2.488 -3.461 1.00 97.56 96 TYR A CA 1
ATOM 773 C C . TYR A 1 96 ? -2.900 -2.455 -4.151 1.00 97.56 96 TYR A C 1
ATOM 775 O O . TYR A 1 96 ? -1.949 -2.030 -3.492 1.00 97.56 96 TYR A O 1
ATOM 783 N N . PRO A 1 97 ? -2.746 -2.819 -5.449 1.00 97.44 97 PRO A N 1
ATOM 784 C CA . PRO A 1 97 ? -3.756 -3.346 -6.381 1.00 97.44 97 PRO A CA 1
ATOM 785 C C . PRO A 1 97 ? -3.688 -4.874 -6.530 1.00 97.44 97 PRO A C 1
ATOM 787 O O . PRO A 1 97 ? -2.830 -5.377 -7.250 1.00 97.44 97 PRO A O 1
ATOM 790 N N . TYR A 1 98 ? -4.562 -5.651 -5.893 1.00 97.44 98 TYR A N 1
ATOM 791 C CA . TYR A 1 98 ? -4.565 -7.113 -6.067 1.00 97.44 98 TYR A CA 1
ATOM 792 C C . TYR A 1 98 ? -5.017 -7.538 -7.468 1.00 97.44 98 TYR A C 1
ATOM 794 O O . TYR A 1 98 ? -5.717 -6.813 -8.161 1.00 97.44 98 TYR A O 1
ATOM 802 N N . SER A 1 99 ? -4.613 -8.733 -7.892 1.00 96.44 99 SER A N 1
ATOM 803 C CA . SER A 1 99 ? -5.124 -9.363 -9.107 1.00 96.44 99 SER A CA 1
ATOM 804 C C . SER A 1 99 ? -6.618 -9.659 -8.984 1.00 96.44 99 SER A C 1
ATOM 806 O O . SER A 1 99 ? -7.069 -10.205 -7.977 1.00 96.44 99 SER A O 1
ATOM 808 N N . GLU A 1 100 ? -7.362 -9.362 -10.048 1.00 95.88 100 GLU A N 1
ATOM 809 C CA . GLU A 1 100 ? -8.778 -9.721 -10.195 1.00 95.88 100 GLU A CA 1
ATOM 810 C C . GLU A 1 100 ? -8.976 -11.152 -10.738 1.00 95.88 100 GLU A C 1
ATOM 812 O O . GLU A 1 100 ? -10.104 -11.625 -10.885 1.00 95.88 100 GLU A O 1
ATOM 817 N N . ASP A 1 101 ? -7.889 -11.876 -11.031 1.00 96.31 101 ASP A N 1
ATOM 818 C CA . ASP A 1 101 ? -7.958 -13.301 -11.353 1.00 96.31 101 ASP A CA 1
ATOM 819 C C . ASP A 1 101 ? -8.266 -14.109 -10.085 1.00 96.31 101 ASP A C 1
ATOM 821 O O . ASP A 1 101 ? -7.493 -14.137 -9.123 1.00 96.31 101 ASP A O 1
ATOM 825 N N . SER A 1 102 ? -9.386 -14.835 -10.119 1.00 94.75 102 SER A N 1
ATOM 826 C CA . SER A 1 102 ? -9.838 -15.724 -9.044 1.00 94.75 102 SER A CA 1
ATOM 827 C C . SER A 1 102 ? -8.787 -16.739 -8.566 1.00 94.75 102 SER A C 1
ATOM 829 O O . SER A 1 102 ? -8.815 -17.134 -7.401 1.00 94.75 102 SER A O 1
ATOM 831 N N . SER A 1 103 ? -7.841 -17.132 -9.426 1.00 95.69 103 SER A N 1
ATOM 832 C CA . SER A 1 103 ? -6.751 -18.057 -9.100 1.00 95.69 103 SER A CA 1
ATOM 833 C C . SER A 1 103 ? -5.536 -17.381 -8.448 1.00 95.69 103 SER A C 1
ATOM 835 O O . SER A 1 103 ? -4.676 -18.068 -7.899 1.00 95.69 103 SER A O 1
ATOM 837 N N . GLN A 1 104 ? -5.467 -16.045 -8.464 1.00 94.25 104 GLN A N 1
ATOM 838 C CA . GLN A 1 104 ? -4.303 -15.247 -8.060 1.00 94.25 104 GLN A CA 1
ATOM 839 C C . GLN A 1 104 ? -4.600 -14.298 -6.894 1.00 94.25 104 GLN A C 1
ATOM 841 O O . GLN A 1 104 ? -4.039 -13.208 -6.812 1.00 94.25 104 GLN A O 1
ATOM 846 N N . GLY A 1 105 ? -5.428 -14.724 -5.935 1.00 93.19 105 GLY A N 1
ATOM 847 C CA . GLY A 1 105 ? -5.915 -13.884 -4.830 1.00 93.19 105 GLY A CA 1
ATOM 848 C C . GLY A 1 105 ? -4.854 -13.280 -3.893 1.00 93.19 105 GLY A C 1
ATOM 849 O O . GLY A 1 105 ? -5.216 -12.493 -3.020 1.00 93.19 105 GLY A O 1
ATOM 850 N N . ARG A 1 106 ? -3.570 -13.634 -4.048 1.00 94.44 106 ARG A N 1
ATOM 851 C CA . ARG A 1 106 ? -2.433 -13.068 -3.298 1.00 94.44 106 ARG A CA 1
ATOM 852 C C . ARG A 1 106 ? -1.573 -12.106 -4.121 1.00 94.44 106 ARG A C 1
ATOM 854 O O . ARG A 1 106 ? -0.758 -11.407 -3.530 1.00 94.44 106 ARG A O 1
ATOM 861 N N . GLN A 1 107 ? -1.676 -12.109 -5.450 1.00 95.50 107 GLN A N 1
ATOM 862 C CA . GLN A 1 107 ? -0.773 -11.359 -6.332 1.00 95.50 107 GLN A CA 1
ATOM 863 C C . GLN A 1 107 ? -1.216 -9.906 -6.498 1.00 95.50 107 GLN A C 1
ATOM 865 O O . GLN A 1 107 ? -2.416 -9.645 -6.461 1.00 95.50 107 GLN A O 1
ATOM 870 N N . TYR A 1 108 ? -0.269 -8.989 -6.721 1.00 97.31 108 TYR A N 1
ATOM 871 C CA . TYR A 1 108 ? -0.585 -7.624 -7.135 1.00 97.31 108 TYR A CA 1
ATOM 872 C C . TYR A 1 108 ? -0.502 -7.483 -8.657 1.00 97.31 108 TYR A C 1
ATOM 874 O O . TYR A 1 108 ? 0.282 -8.145 -9.338 1.00 97.31 108 TYR A O 1
ATOM 882 N N . MET A 1 109 ? -1.303 -6.580 -9.203 1.00 96.25 109 MET A N 1
ATOM 883 C CA . MET A 1 109 ? -1.190 -6.131 -10.580 1.00 96.25 109 MET A CA 1
ATOM 884 C C . MET A 1 109 ? -0.042 -5.134 -10.734 1.00 96.25 109 MET A C 1
ATOM 886 O O . MET A 1 109 ? 0.248 -4.342 -9.844 1.00 96.25 109 MET A O 1
ATOM 890 N N . ASN A 1 110 ? 0.533 -5.076 -11.932 1.00 96.50 110 ASN A N 1
ATOM 891 C CA . ASN A 1 110 ? 1.563 -4.093 -12.277 1.00 96.50 110 ASN A CA 1
ATOM 892 C C . ASN A 1 110 ? 0.992 -2.713 -12.641 1.00 96.50 110 ASN A C 1
ATOM 894 O O . ASN A 1 110 ? 1.658 -1.902 -13.276 1.00 96.50 110 ASN A O 1
ATOM 898 N N . THR A 1 111 ? -0.270 -2.424 -12.330 1.00 94.50 111 THR A N 1
ATOM 899 C CA . THR A 1 111 ? -0.904 -1.164 -12.743 1.00 94.50 111 THR A CA 1
ATOM 900 C C . THR A 1 111 ? -0.464 0.004 -11.865 1.00 94.50 111 THR A C 1
ATOM 902 O O . THR A 1 111 ? -0.397 1.139 -12.349 1.00 94.50 111 THR A O 1
ATOM 905 N N . ARG A 1 112 ? -0.163 -0.242 -10.585 1.00 95.31 112 ARG A N 1
ATOM 906 C CA . ARG A 1 112 ? 0.241 0.751 -9.578 1.00 95.31 112 ARG A CA 1
ATOM 907 C C . ARG A 1 112 ? 1.175 0.119 -8.548 1.00 95.31 112 ARG A C 1
ATOM 909 O O . ARG A 1 112 ? 1.202 -1.095 -8.395 1.00 95.31 112 ARG A O 1
ATOM 916 N N . CYS A 1 113 ? 1.933 0.963 -7.850 1.00 95.94 113 CYS A N 1
ATOM 917 C CA . CYS A 1 113 ? 2.694 0.523 -6.687 1.00 95.94 113 CYS A CA 1
ATOM 918 C C . CYS A 1 113 ? 1.722 0.022 -5.614 1.00 95.94 113 CYS A C 1
ATOM 920 O O . CYS A 1 113 ? 0.753 0.741 -5.346 1.00 95.94 113 CYS A O 1
ATOM 922 N N . PRO A 1 114 ? 1.968 -1.143 -4.990 1.00 97.12 114 PRO A N 1
ATOM 923 C CA . PRO A 1 114 ? 1.183 -1.569 -3.846 1.00 97.12 114 PRO A CA 1
ATOM 924 C C . PRO A 1 114 ? 1.177 -0.512 -2.735 1.00 97.12 114 PRO A C 1
ATOM 926 O O . PRO A 1 114 ? 2.227 0.050 -2.413 1.00 97.12 114 PRO A O 1
ATOM 929 N N . ALA A 1 115 ? -0.004 -0.216 -2.188 1.00 96.62 115 ALA A N 1
ATOM 930 C CA . ALA A 1 115 ? -0.208 0.773 -1.127 1.00 96.62 115 ALA A CA 1
ATOM 931 C C . ALA A 1 115 ? -1.373 0.405 -0.181 1.00 96.62 115 ALA A C 1
ATOM 933 O O . ALA A 1 115 ? -2.279 -0.349 -0.546 1.00 96.62 115 ALA A O 1
ATOM 934 N N . TRP A 1 116 ? -1.363 0.959 1.036 1.00 97.56 116 TRP A N 1
ATOM 935 C CA . TRP A 1 116 ? -2.461 0.867 2.012 1.00 97.56 116 TRP A CA 1
ATOM 936 C C . TRP A 1 116 ? -3.513 1.949 1.748 1.00 97.56 116 TRP A C 1
ATOM 938 O O . TRP A 1 116 ? -3.635 2.920 2.490 1.00 97.56 116 TRP A O 1
ATOM 948 N N . CYS A 1 117 ? -4.243 1.810 0.642 1.00 95.81 117 CYS A N 1
ATOM 949 C CA . CYS A 1 117 ? -5.242 2.796 0.222 1.00 95.81 117 CYS A CA 1
ATOM 950 C C . CYS A 1 117 ? -6.510 2.787 1.089 1.00 95.81 117 CYS A C 1
ATOM 952 O O . CYS A 1 117 ? -7.232 3.781 1.130 1.00 95.81 117 CYS A O 1
ATOM 954 N N . ASP A 1 118 ? -6.792 1.669 1.759 1.00 97.12 118 ASP A N 1
ATOM 955 C CA . ASP A 1 118 ? -8.012 1.460 2.533 1.00 97.12 118 ASP A CA 1
ATOM 956 C C . ASP A 1 118 ? -7.688 1.532 4.028 1.00 97.12 118 ASP A C 1
ATOM 958 O O . ASP A 1 118 ? -6.861 0.774 4.533 1.00 97.12 118 ASP A O 1
ATOM 962 N N . ARG A 1 119 ? -8.310 2.480 4.737 1.00 96.62 119 ARG A N 1
ATOM 963 C CA . ARG A 1 119 ? -7.900 2.889 6.088 1.00 96.62 119 ARG A CA 1
ATOM 964 C C . ARG A 1 119 ? -9.095 3.110 7.001 1.00 96.62 119 ARG A C 1
ATOM 966 O O . ARG A 1 119 ? -10.131 3.617 6.565 1.00 96.62 119 ARG A O 1
ATOM 973 N N . VAL A 1 120 ? -8.928 2.831 8.291 1.00 97.31 120 VAL A N 1
ATOM 974 C CA . VAL A 1 120 ? -9.892 3.225 9.328 1.00 97.31 120 VAL A CA 1
ATOM 975 C C . VAL A 1 120 ? -9.230 4.190 10.301 1.00 97.31 120 VAL A C 1
ATOM 977 O O . VAL A 1 120 ? -8.426 3.806 11.145 1.00 97.31 120 VAL A O 1
ATOM 980 N N . LEU A 1 121 ? -9.617 5.461 10.200 1.00 96.62 121 LEU A N 1
ATOM 981 C CA . LEU A 1 121 ? -9.125 6.532 11.062 1.00 96.62 121 LEU A CA 1
ATOM 982 C C . LEU A 1 121 ? -10.149 6.869 12.147 1.00 96.62 121 LEU A C 1
ATOM 984 O O . LEU A 1 121 ? -11.361 6.796 11.935 1.00 96.62 121 LEU A O 1
ATOM 988 N N . MET A 1 122 ? -9.669 7.292 13.310 1.00 95.56 122 MET A N 1
ATOM 989 C CA . MET A 1 122 ? -10.502 7.627 14.462 1.00 95.56 122 MET A CA 1
ATOM 990 C C . MET A 1 122 ? -10.020 8.903 15.152 1.00 95.56 122 MET A C 1
ATOM 992 O O . MET A 1 122 ? -8.854 9.274 15.065 1.00 95.56 122 MET A O 1
ATOM 996 N N . SER A 1 123 ? -10.911 9.597 15.858 1.00 95.62 123 SER A N 1
ATOM 997 C CA . SER A 1 123 ? -10.505 10.727 16.700 1.00 95.62 123 SER A CA 1
ATOM 998 C C . SER A 1 123 ? -9.759 10.243 17.955 1.00 95.62 123 SER A C 1
ATOM 1000 O O . SER A 1 123 ? -9.939 9.090 18.361 1.00 95.62 123 SER A O 1
ATOM 1002 N N . PRO A 1 124 ? -8.994 11.114 18.641 1.00 93.19 124 PRO A N 1
ATOM 1003 C CA . PRO A 1 124 ? -8.364 10.770 19.917 1.00 93.19 124 PRO A CA 1
ATOM 1004 C C . PRO A 1 124 ? -9.355 10.220 20.955 1.00 93.19 124 PRO A C 1
ATOM 1006 O O . PRO A 1 124 ? -9.093 9.198 21.580 1.00 93.19 124 PRO A O 1
ATOM 1009 N N . SER A 1 125 ? -10.548 10.813 21.072 1.00 91.62 125 SER A N 1
ATOM 1010 C CA . SER A 1 125 ? -11.582 10.323 21.996 1.00 91.62 125 SER A CA 1
ATOM 1011 C C . SER A 1 125 ? -12.140 8.951 21.600 1.00 91.62 125 SER A C 1
ATOM 1013 O O . SER A 1 125 ? -12.467 8.145 22.466 1.00 91.62 125 SER A O 1
ATOM 1015 N N . ALA A 1 126 ? -12.254 8.656 20.300 1.00 91.75 126 ALA A N 1
ATOM 1016 C CA . ALA A 1 126 ? -12.667 7.332 19.837 1.00 91.75 126 ALA A CA 1
ATOM 1017 C C . ALA A 1 126 ? -11.580 6.281 20.110 1.00 91.75 126 ALA A C 1
ATOM 1019 O O . ALA A 1 126 ? -11.902 5.201 20.603 1.00 91.75 126 ALA A O 1
ATOM 1020 N N . LYS A 1 127 ? -10.303 6.624 19.884 1.00 91.56 127 LYS A N 1
ATOM 1021 C CA . LYS A 1 127 ? -9.154 5.792 20.272 1.00 91.56 127 LYS A CA 1
ATOM 1022 C C . LYS A 1 127 ? -9.212 5.451 21.756 1.00 91.56 127 LYS A C 1
ATOM 1024 O O . LYS A 1 127 ? -9.107 4.282 22.113 1.00 91.56 127 LYS A O 1
ATOM 1029 N N . GLU A 1 128 ? -9.413 6.451 22.611 1.00 88.44 128 GLU A N 1
ATOM 1030 C CA . GLU A 1 128 ? -9.551 6.231 24.050 1.00 88.44 128 GLU A CA 1
ATOM 1031 C C . GLU A 1 128 ? -10.673 5.242 24.351 1.00 88.44 128 GLU A C 1
ATOM 1033 O O . GLU A 1 128 ? -10.444 4.308 25.098 1.00 88.44 128 GLU A O 1
ATOM 1038 N N . LEU A 1 129 ? -11.855 5.372 23.741 1.00 87.31 129 LEU A N 1
ATOM 1039 C CA . LEU A 1 129 ? -12.973 4.443 23.961 1.00 87.31 129 LEU A CA 1
ATOM 1040 C C . LEU A 1 129 ? -12.685 3.011 23.489 1.00 87.31 129 LEU A C 1
ATOM 1042 O O . LEU A 1 129 ? -13.102 2.057 24.153 1.00 87.31 129 LEU A O 1
ATOM 1046 N N . ILE A 1 130 ? -11.996 2.867 22.358 1.00 88.00 130 ILE A N 1
ATOM 1047 C CA . ILE A 1 1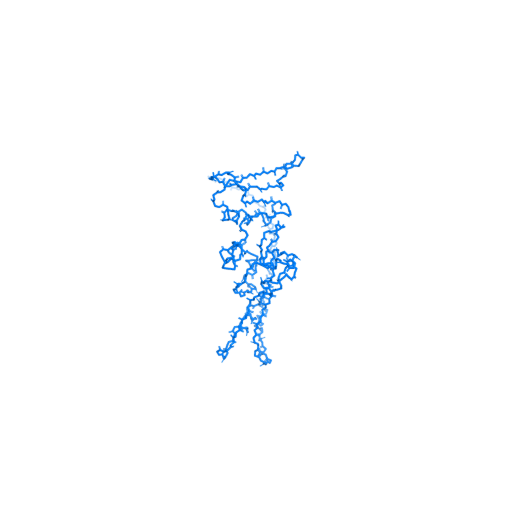30 ? -11.604 1.574 21.784 1.00 88.00 130 ILE A CA 1
ATOM 1048 C C . ILE A 1 130 ? -10.585 0.884 22.692 1.00 88.00 130 ILE A C 1
ATOM 1050 O O . ILE A 1 130 ? -10.756 -0.291 23.018 1.00 88.00 130 ILE A O 1
ATOM 1054 N N . LEU A 1 131 ? -9.576 1.631 23.150 1.00 85.00 131 LEU A N 1
ATOM 1055 C CA . LEU A 1 131 ? -8.490 1.131 23.993 1.00 85.00 131 LEU A CA 1
ATOM 1056 C C . LEU A 1 131 ? -8.842 1.091 25.489 1.00 85.00 131 LEU A C 1
ATOM 1058 O O . LEU A 1 131 ? -8.119 0.466 26.262 1.00 85.00 131 LEU A O 1
ATOM 1062 N N . ARG A 1 132 ? -9.943 1.720 25.928 1.00 77.19 132 ARG A N 1
ATOM 1063 C CA . ARG A 1 132 ? -10.367 1.704 27.337 1.00 77.19 132 ARG A CA 1
ATOM 1064 C C . ARG A 1 132 ? -10.711 0.275 27.757 1.00 77.19 132 ARG A C 1
ATOM 1066 O O . ARG A 1 132 ? -11.713 -0.302 27.305 1.00 77.19 132 ARG A O 1
ATOM 1073 N N . SER A 1 133 ? -9.899 -0.270 28.659 1.00 61.25 133 SER A N 1
ATOM 1074 C CA . SER A 1 133 ? -10.088 -1.583 29.271 1.00 61.25 133 SER A CA 1
ATOM 1075 C C . SER A 1 133 ? -10.594 -1.459 30.708 1.00 61.25 133 SER A C 1
ATOM 1077 O O . SER A 1 133 ? -9.985 -0.769 31.520 1.00 61.25 133 SER A O 1
ATOM 1079 N N . GLU A 1 134 ? -11.650 -2.200 31.040 1.00 56.53 134 GLU A N 1
ATOM 1080 C CA . GLU A 1 134 ? -11.906 -2.656 32.418 1.00 56.53 134 GLU A CA 1
ATOM 1081 C C . GLU A 1 134 ? -11.753 -4.190 32.541 1.00 56.53 134 GLU A C 1
ATOM 1083 O O . GLU A 1 134 ? -11.883 -4.733 33.630 1.00 56.53 134 GLU A O 1
ATOM 1088 N N . SER A 1 135 ? -11.448 -4.907 31.447 1.00 55.72 135 SER A N 1
ATOM 1089 C CA . SER A 1 135 ? -11.337 -6.374 31.416 1.00 55.72 135 SER A CA 1
ATOM 1090 C C . SER A 1 135 ? -10.227 -6.853 30.474 1.00 55.72 135 SER A C 1
ATOM 1092 O O . SER A 1 135 ? -10.088 -6.309 29.377 1.00 55.72 135 SER A O 1
ATOM 1094 N N . GLU A 1 136 ? -9.524 -7.919 30.858 1.00 56.78 136 GLU A N 1
ATOM 1095 C CA . GLU A 1 136 ? -8.371 -8.511 30.151 1.00 56.78 136 GLU A CA 1
ATOM 1096 C C . GLU A 1 136 ? -8.707 -9.160 28.784 1.00 56.78 136 GLU A C 1
ATOM 1098 O O . GLU A 1 136 ? -7.811 -9.426 27.994 1.00 56.78 136 GLU A O 1
ATOM 1103 N N . GLU A 1 137 ? -9.989 -9.361 28.445 1.00 59.75 137 GLU A N 1
ATOM 1104 C CA . GLU A 1 137 ? -10.423 -10.083 27.228 1.00 59.75 137 GLU A CA 1
ATOM 1105 C C . GLU A 1 137 ? -10.678 -9.219 25.970 1.00 59.75 137 GLU A C 1
ATOM 1107 O O . GLU A 1 137 ? -11.176 -9.722 24.956 1.00 59.75 137 GLU A O 1
ATOM 1112 N N . LYS A 1 138 ? -10.409 -7.906 25.981 1.00 63.81 138 LYS A N 1
ATOM 1113 C CA . LYS A 1 138 ? -10.682 -7.076 24.791 1.00 63.81 138 LYS A CA 1
ATOM 1114 C C . LYS A 1 138 ? -9.608 -7.249 23.714 1.00 63.81 138 LYS A C 1
ATOM 1116 O O . LYS A 1 138 ? -8.569 -6.602 23.753 1.00 63.81 138 LYS A O 1
ATOM 1121 N N . VAL A 1 139 ? -9.931 -8.042 22.695 1.00 81.00 139 VAL A N 1
ATOM 1122 C CA . VAL A 1 139 ? -9.204 -8.074 21.419 1.00 81.00 139 VAL A CA 1
ATOM 1123 C C . VAL A 1 139 ? -9.726 -6.948 20.518 1.00 81.00 139 VAL A C 1
ATOM 1125 O O . VAL A 1 139 ? -10.921 -6.887 20.218 1.00 81.00 139 VAL A O 1
ATOM 1128 N N . VAL A 1 140 ? -8.834 -6.042 20.119 1.00 91.50 140 VAL A N 1
ATOM 1129 C CA . VAL A 1 140 ? -9.044 -5.099 19.011 1.00 91.50 140 VAL A CA 1
ATOM 1130 C C . VAL A 1 140 ? -8.323 -5.676 17.798 1.00 91.50 140 VAL A C 1
ATOM 1132 O O . VAL A 1 140 ? -7.171 -6.086 17.915 1.00 91.50 140 VAL A O 1
ATOM 1135 N N . THR A 1 141 ? -8.987 -5.722 16.649 1.00 94.31 141 THR A N 1
ATOM 1136 C CA . THR A 1 141 ? -8.424 -6.266 15.408 1.00 94.31 141 THR A CA 1
ATOM 1137 C C . THR A 1 141 ? -8.523 -5.220 14.313 1.00 94.31 141 THR A C 1
ATOM 1139 O O . THR A 1 141 ? -9.625 -4.772 13.999 1.00 94.31 141 THR A O 1
ATOM 1142 N N . TYR A 1 142 ? -7.380 -4.844 13.745 1.00 97.06 142 TYR A N 1
ATOM 1143 C CA . TYR A 1 142 ? -7.283 -3.973 12.579 1.00 97.06 142 TYR A CA 1
ATOM 1144 C C . TYR A 1 142 ? -6.574 -4.740 11.465 1.00 97.06 142 TYR A C 1
ATOM 1146 O O . TYR A 1 142 ? -5.371 -4.984 11.553 1.00 97.06 142 TYR A O 1
ATOM 1154 N N . ASP A 1 143 ? -7.344 -5.193 10.481 1.00 97.44 143 ASP A N 1
ATOM 1155 C CA . ASP A 1 143 ? -6.882 -6.147 9.473 1.00 97.44 143 ASP A CA 1
ATOM 1156 C C . ASP A 1 143 ? -7.668 -5.974 8.164 1.00 97.44 143 ASP A C 1
ATOM 1158 O O . ASP A 1 143 ? -8.665 -5.247 8.094 1.00 97.44 143 ASP A O 1
ATOM 1162 N N . HIS A 1 144 ? -7.232 -6.658 7.118 1.00 96.62 144 HIS A N 1
ATOM 1163 C CA . HIS A 1 144 ? -7.937 -6.774 5.858 1.00 96.62 144 HIS A CA 1
ATOM 1164 C C . HIS A 1 144 ? -8.623 -8.140 5.704 1.00 96.62 144 HIS A C 1
ATOM 1166 O O . HIS A 1 144 ? -8.307 -9.126 6.368 1.00 96.62 144 HIS A O 1
ATOM 1172 N N . ILE A 1 145 ? -9.620 -8.214 4.830 1.00 96.88 145 ILE A N 1
ATOM 1173 C CA . ILE A 1 145 ? -10.407 -9.427 4.610 1.00 96.88 145 ILE A CA 1
ATOM 1174 C C . ILE A 1 145 ? -9.866 -10.177 3.392 1.00 96.88 145 ILE A C 1
ATOM 1176 O O . ILE A 1 145 ? -9.551 -9.594 2.357 1.00 96.88 145 ILE A O 1
ATOM 1180 N N . GLY A 1 146 ? -9.809 -11.506 3.502 1.00 95.31 146 GLY A N 1
ATOM 1181 C CA . GLY A 1 146 ? -9.495 -12.384 2.377 1.00 95.31 146 GLY A CA 1
ATOM 1182 C C . GLY A 1 146 ? -8.043 -12.293 1.899 1.00 95.31 146 GLY A C 1
ATOM 1183 O O . GLY A 1 146 ? -7.829 -12.129 0.694 1.00 95.31 146 GLY A O 1
ATOM 1184 N N . PRO A 1 147 ? -7.033 -12.482 2.772 1.00 92.69 147 PRO A N 1
ATOM 1185 C CA . PRO A 1 147 ? -5.614 -12.351 2.410 1.00 92.69 147 PRO A CA 1
ATOM 1186 C C . PRO A 1 147 ? -5.181 -13.260 1.248 1.00 92.69 147 PRO A C 1
ATOM 1188 O O . PRO A 1 147 ? -4.189 -12.993 0.579 1.00 92.69 147 PRO A O 1
ATOM 1191 N N . SER A 1 148 ? -5.918 -14.347 0.988 1.00 93.25 148 SER A N 1
ATOM 1192 C CA . SER A 1 148 ? -5.652 -15.289 -0.113 1.00 93.25 148 SER A CA 1
ATOM 1193 C C . SER A 1 148 ? -6.813 -15.464 -1.099 1.00 93.25 148 SER A C 1
ATOM 1195 O O . SER A 1 148 ? -6.758 -16.350 -1.945 1.00 93.25 148 SER A O 1
ATOM 1197 N N . VAL A 1 149 ? -7.860 -14.640 -1.008 1.00 95.62 149 VAL A N 1
ATOM 1198 C CA . VAL A 1 149 ? -9.082 -14.763 -1.824 1.00 95.62 149 VAL A CA 1
ATOM 1199 C C . VAL A 1 149 ? -9.212 -13.551 -2.735 1.00 95.62 149 VAL A C 1
ATOM 1201 O O . VAL A 1 149 ? -9.109 -12.430 -2.256 1.00 95.62 149 VAL A O 1
ATOM 1204 N N . CYS A 1 150 ? -9.458 -13.734 -4.031 1.00 96.00 150 CYS A N 1
ATOM 1205 C CA . CYS A 1 150 ? -9.740 -12.608 -4.926 1.00 96.00 150 CYS A CA 1
ATOM 1206 C C . CYS A 1 150 ? -11.008 -11.864 -4.466 1.00 96.00 150 CYS A C 1
ATOM 1208 O O . CYS A 1 150 ? -12.082 -12.460 -4.407 1.00 96.00 150 CYS A O 1
ATOM 1210 N N . MET A 1 151 ? -10.874 -10.579 -4.123 1.00 95.50 151 MET A N 1
ATOM 1211 C CA . MET A 1 151 ? -11.977 -9.713 -3.667 1.00 95.50 151 MET A CA 1
ATOM 1212 C C . MET A 1 151 ? -12.133 -8.459 -4.543 1.00 95.50 151 MET A C 1
ATOM 1214 O O . MET A 1 151 ? -12.810 -7.516 -4.149 1.00 95.50 151 MET A O 1
ATOM 1218 N N . GLY A 1 152 ? -11.530 -8.476 -5.736 1.00 95.62 152 GLY A N 1
ATOM 1219 C CA . GLY A 1 152 ? -11.289 -7.295 -6.562 1.00 95.62 152 GLY A CA 1
ATOM 1220 C C . GLY A 1 152 ? -9.848 -6.807 -6.420 1.00 95.62 152 GLY A C 1
ATOM 1221 O O . GLY A 1 152 ? -9.012 -7.473 -5.799 1.00 95.62 152 GLY A O 1
ATOM 1222 N N . ASP A 1 153 ? -9.567 -5.641 -6.992 1.00 96.62 153 ASP A N 1
ATOM 1223 C CA . ASP A 1 153 ? -8.258 -4.992 -6.915 1.00 96.62 153 ASP A CA 1
ATOM 1224 C C . ASP A 1 153 ? -7.980 -4.346 -5.549 1.00 96.62 153 ASP A C 1
ATOM 1226 O O . ASP A 1 153 ? -6.820 -4.117 -5.205 1.00 96.62 153 ASP A O 1
ATOM 1230 N N . HIS A 1 154 ? -9.016 -4.144 -4.733 1.00 98.06 154 HIS A N 1
ATOM 1231 C CA . HIS A 1 154 ? -8.926 -3.747 -3.330 1.00 98.06 154 HIS A CA 1
ATOM 1232 C C . HIS A 1 154 ? -9.321 -4.889 -2.380 1.00 98.06 154 HIS A C 1
ATOM 1234 O O . HIS A 1 154 ? -10.310 -5.594 -2.593 1.00 98.06 154 HIS A O 1
ATOM 1240 N N . LYS A 1 155 ? -8.589 -5.039 -1.272 1.00 97.44 155 LYS A N 1
ATOM 1241 C CA . LYS A 1 155 ? -9.000 -5.865 -0.125 1.00 97.44 155 LYS A CA 1
ATOM 1242 C C . LYS A 1 155 ? -9.766 -5.002 0.872 1.00 97.44 155 LYS A C 1
ATOM 1244 O O . LYS A 1 155 ? -9.218 -3.995 1.316 1.00 97.44 155 LYS A O 1
ATOM 1249 N N . PRO A 1 156 ? -10.981 -5.393 1.290 1.00 97.69 156 PRO A N 1
ATOM 1250 C CA . PRO A 1 156 ? -11.701 -4.662 2.325 1.00 97.69 156 PRO A CA 1
ATOM 1251 C C . PRO A 1 156 ? -10.897 -4.618 3.629 1.00 97.69 156 PRO A C 1
ATOM 1253 O O . PRO A 1 156 ? -10.482 -5.664 4.124 1.00 97.69 156 PRO A O 1
ATOM 1256 N N . VAL A 1 157 ? -10.713 -3.428 4.198 1.00 98.38 157 VAL A N 1
ATOM 1257 C CA . VAL A 1 157 ? -10.066 -3.220 5.503 1.00 98.38 157 VAL A CA 1
ATOM 1258 C C . VAL A 1 157 ? -11.131 -3.007 6.574 1.00 98.38 157 VAL A C 1
ATOM 1260 O O . VAL A 1 157 ? -12.131 -2.325 6.341 1.00 98.38 157 VAL A O 1
ATOM 1263 N N . PHE A 1 158 ? -10.938 -3.596 7.753 1.00 97.75 158 PHE A N 1
ATOM 1264 C CA . PHE A 1 158 ? -11.874 -3.498 8.866 1.00 97.75 158 PHE A CA 1
ATOM 1265 C C . PHE A 1 158 ? -11.170 -3.223 10.192 1.00 97.75 158 PHE A C 1
ATOM 1267 O O . PHE A 1 158 ? -10.042 -3.642 10.435 1.00 97.75 158 PHE A O 1
ATOM 1274 N N . LEU A 1 159 ? -11.908 -2.567 11.087 1.00 96.81 159 LEU A N 1
ATOM 1275 C CA . LEU A 1 159 ? -11.554 -2.407 12.488 1.00 96.81 159 LEU A CA 1
ATOM 1276 C C . LEU A 1 159 ? -12.668 -3.007 13.350 1.00 96.81 159 LEU A C 1
ATOM 1278 O O . LEU A 1 159 ? -13.797 -2.515 13.348 1.00 96.81 159 LEU A O 1
ATOM 1282 N N . ALA A 1 160 ? -12.348 -4.060 14.096 1.00 94.31 160 ALA A N 1
ATOM 1283 C CA . ALA A 1 160 ? -13.258 -4.735 15.011 1.00 94.31 160 ALA A CA 1
ATOM 1284 C C . ALA A 1 160 ? -12.815 -4.535 16.463 1.00 94.31 160 ALA A C 1
ATOM 1286 O O . ALA A 1 160 ? -11.653 -4.724 16.814 1.00 94.31 160 ALA A O 1
ATOM 1287 N N . PHE A 1 161 ? -13.756 -4.168 17.329 1.00 90.81 161 PHE A N 1
ATOM 1288 C CA . PHE A 1 161 ? -13.526 -4.012 18.763 1.00 90.81 161 PHE A CA 1
ATOM 1289 C C . PHE A 1 161 ? -14.832 -4.190 19.533 1.00 90.81 161 PHE A C 1
ATOM 1291 O O . PHE A 1 161 ? -15.928 -4.029 18.993 1.00 90.81 161 PHE A O 1
ATOM 1298 N N . ARG A 1 162 ? -14.725 -4.480 20.832 1.00 86.25 162 ARG A N 1
ATOM 1299 C CA . ARG A 1 162 ? -15.877 -4.472 21.741 1.00 86.25 162 ARG A CA 1
ATOM 1300 C C . ARG A 1 162 ? -16.013 -3.108 22.405 1.00 86.25 162 ARG A C 1
ATOM 1302 O O . ARG A 1 162 ? -15.095 -2.640 23.080 1.00 86.25 162 ARG A O 1
ATOM 1309 N N . MET A 1 163 ? -17.185 -2.501 22.279 1.00 80.25 163 MET A N 1
ATOM 1310 C CA . MET A 1 163 ? -17.533 -1.276 22.994 1.00 80.25 163 MET A CA 1
ATOM 1311 C C . MET A 1 163 ? -18.402 -1.618 24.205 1.00 80.25 163 MET A C 1
ATOM 1313 O O . MET A 1 163 ? -19.346 -2.397 24.092 1.00 80.25 163 MET A O 1
ATOM 1317 N N . ALA A 1 164 ? -18.074 -1.055 25.370 1.00 75.31 164 ALA A N 1
ATOM 1318 C CA . ALA A 1 164 ? -18.894 -1.253 26.559 1.00 75.31 164 ALA A CA 1
ATOM 1319 C C . ALA A 1 164 ? -20.249 -0.541 26.374 1.00 75.31 164 ALA A C 1
ATOM 1321 O O . ALA A 1 164 ? -20.260 0.618 25.947 1.00 75.31 164 ALA A O 1
ATOM 1322 N N . PRO A 1 165 ? -21.382 -1.194 26.680 1.00 71.94 165 PRO A N 1
ATOM 1323 C CA . PRO A 1 165 ? -22.687 -0.553 26.620 1.00 71.94 165 PRO A CA 1
ATOM 1324 C C . PRO A 1 165 ? -22.823 0.513 27.719 1.00 71.94 165 PRO A C 1
ATOM 1326 O O . PRO A 1 165 ? -22.430 0.298 28.862 1.00 71.94 165 PRO A O 1
ATOM 1329 N N . GLY A 1 166 ? -23.398 1.666 27.373 1.00 68.44 166 GLY A N 1
ATOM 1330 C CA . GLY A 1 166 ? -23.692 2.752 28.311 1.00 68.44 166 GLY A CA 1
ATOM 1331 C C . GLY A 1 166 ? -23.686 4.120 27.632 1.00 68.44 166 GLY A C 1
ATOM 1332 O O . GLY A 1 166 ? -22.841 4.397 26.784 1.00 68.44 166 GLY A O 1
ATOM 1333 N N . ALA A 1 167 ? -24.626 4.996 28.002 1.00 54.84 167 ALA A N 1
ATOM 1334 C CA . ALA A 1 167 ? -24.586 6.396 27.594 1.00 54.84 167 ALA A CA 1
ATOM 1335 C C . ALA A 1 167 ? -23.355 7.032 28.253 1.00 54.84 167 ALA A C 1
ATOM 1337 O O . ALA A 1 167 ? -23.357 7.274 29.460 1.00 54.84 167 ALA A O 1
ATOM 1338 N N . GLY A 1 168 ? -22.270 7.216 27.495 1.00 58.69 168 GLY A N 1
ATOM 1339 C CA . GLY A 1 168 ? -21.058 7.855 28.000 1.00 58.69 168 GLY A CA 1
ATOM 1340 C C . GLY A 1 168 ? -21.411 9.125 28.774 1.00 58.69 168 GLY A C 1
ATOM 1341 O O . GLY A 1 168 ? -22.312 9.866 28.372 1.00 58.69 168 GLY A O 1
ATOM 1342 N N . LYS A 1 169 ? -20.740 9.373 29.908 1.00 58.09 169 LYS A N 1
ATOM 1343 C CA . LYS A 1 169 ? -20.916 10.636 30.638 1.00 58.09 169 LYS A CA 1
ATOM 1344 C C . LYS A 1 169 ? -20.712 11.763 29.627 1.00 58.09 169 LYS A C 1
ATOM 1346 O O . LYS A 1 169 ? -19.673 11.791 28.971 1.00 58.09 169 LYS A O 1
ATOM 1351 N N . ARG A 1 170 ? -21.727 12.622 29.452 1.00 55.22 170 ARG A N 1
ATOM 1352 C CA . ARG A 1 170 ? -21.701 13.745 28.504 1.00 55.22 170 ARG A CA 1
ATOM 1353 C C . ARG A 1 170 ? -20.366 14.451 28.693 1.00 55.22 170 ARG A C 1
ATOM 1355 O O . ARG A 1 170 ? -20.118 14.980 29.775 1.00 55.22 170 ARG A O 1
ATOM 1362 N N . CYS A 1 171 ? -19.503 14.401 27.679 1.00 51.62 171 CYS A N 1
ATOM 1363 C CA . CYS A 1 171 ? -18.282 15.181 27.692 1.00 51.62 171 CYS A CA 1
ATOM 1364 C C . CYS A 1 171 ? -18.761 16.625 27.807 1.00 51.62 171 CYS A C 1
ATOM 1366 O O . CYS A 1 171 ? -19.391 17.140 26.877 1.00 51.62 171 CYS A O 1
ATOM 1368 N N . GLN A 1 172 ? -18.582 17.242 28.975 1.00 48.72 172 GLN A N 1
ATOM 1369 C CA . GLN A 1 172 ? -18.692 18.682 29.048 1.00 48.72 172 GLN A CA 1
ATOM 1370 C C . GLN A 1 172 ? -17.587 19.140 28.110 1.00 48.72 172 GLN A C 1
ATOM 1372 O O . GLN A 1 172 ? -16.405 18.952 28.397 1.00 48.72 172 GLN A O 1
ATOM 1377 N N . ARG A 1 173 ? -17.959 19.638 26.924 1.00 52.06 173 ARG A N 1
ATOM 1378 C CA . ARG A 1 173 ? -17.064 20.566 26.247 1.00 52.06 173 ARG A CA 1
ATOM 1379 C C . ARG A 1 173 ? -16.697 21.546 27.347 1.00 52.06 173 ARG A C 1
ATOM 1381 O O . ARG A 1 173 ? -17.602 22.094 27.974 1.00 52.06 173 ARG A O 1
ATOM 1388 N N . HIS A 1 174 ? -15.407 21.712 27.614 1.00 47.88 174 HIS A N 1
ATOM 1389 C CA . HIS A 1 174 ? -14.989 22.990 28.141 1.00 47.88 174 HIS A CA 1
ATOM 1390 C C . HIS A 1 174 ? -15.503 23.983 27.103 1.00 47.88 174 HIS A C 1
ATOM 1392 O O . HIS A 1 174 ? -14.943 24.112 26.014 1.00 47.88 174 HIS A O 1
ATOM 1398 N N . GLU A 1 175 ? -16.660 24.577 27.389 1.00 46.56 175 GLU A N 1
ATOM 1399 C CA . GLU A 1 175 ? -16.971 25.895 26.898 1.00 46.56 175 GLU A CA 1
ATOM 1400 C C . GLU A 1 175 ? -15.801 26.712 27.420 1.00 46.56 175 GLU A C 1
ATOM 1402 O O . GLU A 1 175 ? -15.755 27.106 28.583 1.00 46.56 175 GLU A O 1
ATOM 1407 N N . GLY A 1 176 ? -14.762 26.836 26.590 1.00 41.28 176 GLY A N 1
ATOM 1408 C CA . GLY A 1 176 ? -13.897 27.982 26.693 1.00 41.28 176 GLY A CA 1
ATOM 1409 C C . GLY A 1 176 ? -14.869 29.139 26.659 1.00 41.28 176 GLY A C 1
ATOM 1410 O O . GLY A 1 176 ? -15.543 29.344 25.646 1.00 41.28 176 GLY A O 1
ATOM 1411 N N . THR A 1 177 ? -15.028 29.788 27.808 1.00 39.31 177 THR A N 1
ATOM 1412 C CA . THR A 1 177 ? -15.689 31.075 27.921 1.00 39.31 177 THR A CA 1
ATOM 1413 C C . THR A 1 177 ? -15.253 31.863 26.693 1.00 39.31 177 THR A C 1
ATOM 1415 O O . THR A 1 177 ? -14.042 31.894 26.433 1.00 39.31 177 THR A O 1
ATOM 1418 N N . PRO A 1 178 ? -16.168 32.433 25.890 1.00 38.88 178 PRO A N 1
ATOM 1419 C CA . PRO A 1 178 ? -15.764 33.414 24.907 1.00 38.88 178 PRO A CA 1
ATOM 1420 C C . PRO A 1 178 ? -15.012 34.463 25.711 1.00 38.88 178 PRO A C 1
ATOM 1422 O O . PRO A 1 178 ? -15.612 35.187 26.504 1.00 38.88 178 PRO A O 1
ATOM 1425 N N . GLY A 1 179 ? -13.682 34.446 25.620 1.00 36.69 179 GLY A N 1
ATOM 1426 C CA . GLY A 1 179 ? -12.885 35.524 26.149 1.00 36.69 179 GLY A CA 1
ATOM 1427 C C . GLY A 1 179 ? -13.441 36.748 25.460 1.00 36.69 179 GLY A C 1
ATOM 1428 O O . GLY A 1 179 ? -13.428 36.807 24.227 1.00 36.69 179 GLY A O 1
ATOM 1429 N N . GLU A 1 180 ? -14.002 37.663 26.247 1.00 34.19 180 GLU A N 1
ATOM 1430 C CA . GLU A 1 180 ? -14.145 39.045 25.844 1.00 34.19 180 GLU A CA 1
ATOM 1431 C C . GLU A 1 180 ? -12.783 39.448 25.289 1.00 34.19 180 GLU A C 1
ATOM 1433 O O . GLU A 1 180 ? -11.835 39.755 26.011 1.00 34.19 180 GLU A O 1
ATOM 1438 N N . THR A 1 181 ? -12.666 39.405 23.968 1.00 34.22 181 THR A N 1
ATOM 1439 C CA . THR A 1 181 ? -11.767 40.300 23.279 1.00 34.22 181 THR A CA 1
ATOM 1440 C C . THR A 1 181 ? -12.366 41.655 23.584 1.00 34.22 181 THR A C 1
ATOM 1442 O O . THR A 1 181 ? -13.332 42.088 22.960 1.00 34.22 181 THR A O 1
ATOM 1445 N N . SER A 1 182 ? -11.853 42.276 24.647 1.00 35.34 182 SER A N 1
ATOM 1446 C CA . SER A 1 182 ? -12.009 43.699 24.862 1.00 35.34 182 SER A CA 1
ATOM 1447 C C . SER A 1 182 ? -11.430 44.337 23.607 1.00 35.34 182 SER A C 1
ATOM 1449 O O . SER A 1 182 ? -10.216 44.445 23.440 1.00 35.34 182 SER A O 1
ATOM 1451 N N . LEU A 1 183 ? -12.316 44.638 22.658 1.00 34.59 183 LEU A N 1
ATOM 1452 C CA . LEU A 1 183 ? -12.077 45.572 21.580 1.00 34.59 183 LEU A CA 1
ATOM 1453 C C . LEU A 1 183 ? -11.831 46.911 22.268 1.00 34.59 183 LEU A C 1
ATOM 1455 O O . LEU A 1 183 ? -12.738 47.726 22.428 1.00 34.59 183 LEU A O 1
ATOM 1459 N N . GLN A 1 184 ? -10.595 47.122 22.715 1.00 33.16 184 GLN A N 1
ATOM 1460 C CA . GLN A 1 184 ? -10.074 48.464 22.844 1.00 33.16 184 GLN A CA 1
ATOM 1461 C C . GLN A 1 184 ? -10.056 49.007 21.419 1.00 33.16 184 GLN A C 1
ATOM 1463 O O . GLN A 1 184 ? -9.188 48.680 20.612 1.00 33.16 184 GLN A O 1
ATOM 1468 N N . HIS A 1 185 ? -11.104 49.758 21.088 1.00 33.16 185 HIS A N 1
ATOM 1469 C CA . HIS A 1 185 ? -11.044 50.747 20.032 1.00 33.16 185 HIS A CA 1
ATOM 1470 C C . HIS A 1 185 ? -9.893 51.691 20.396 1.00 33.16 185 HIS A C 1
ATOM 1472 O O . HIS A 1 185 ? -10.074 52.616 21.183 1.00 33.16 185 HIS A O 1
ATOM 1478 N N . GLU A 1 186 ? -8.701 51.444 19.858 1.00 37.41 186 GLU A N 1
ATOM 1479 C CA . GLU A 1 186 ? -7.774 52.541 19.623 1.00 37.41 186 GLU A CA 1
ATOM 1480 C C . GLU A 1 186 ? -8.366 53.369 18.484 1.00 37.41 186 GLU A C 1
ATOM 1482 O O . GLU A 1 186 ? -8.370 52.981 17.315 1.00 37.41 186 GLU A O 1
ATOM 1487 N N . GLU A 1 187 ? -8.964 54.491 18.868 1.00 37.97 187 GLU A N 1
ATOM 1488 C CA . GLU A 1 187 ? -9.391 55.539 17.957 1.00 37.97 187 GLU A CA 1
ATOM 1489 C C . GLU A 1 187 ? -8.157 56.078 17.201 1.00 37.97 187 GLU A C 1
ATOM 1491 O O . GLU A 1 187 ? -7.133 56.367 17.831 1.00 37.97 187 GLU A O 1
ATOM 1496 N N . PRO A 1 188 ? -8.197 56.239 15.864 1.00 37.66 188 PRO A N 1
ATOM 1497 C CA . PRO A 1 188 ? -7.070 56.799 15.131 1.00 37.66 188 PRO A CA 1
ATOM 1498 C C . PRO A 1 188 ? -6.878 58.262 15.531 1.00 37.66 188 PRO A C 1
ATOM 1500 O O . PRO A 1 188 ? -7.720 59.116 15.250 1.00 37.66 188 PRO A O 1
ATOM 1503 N N . ARG A 1 189 ? -5.747 58.575 16.166 1.00 41.72 189 ARG A N 1
ATOM 1504 C CA . ARG A 1 189 ? -5.377 59.956 16.481 1.00 41.72 189 ARG A CA 1
ATOM 1505 C C . ARG A 1 189 ? -5.199 60.744 15.180 1.00 41.72 189 ARG A C 1
ATOM 1507 O O . ARG A 1 189 ? -4.334 60.422 14.368 1.00 41.72 189 ARG A O 1
ATOM 1514 N N . ALA A 1 190 ? -6.018 61.777 14.992 1.00 44.78 190 ALA A N 1
ATOM 1515 C CA . ALA A 1 190 ? -5.919 62.693 13.861 1.00 44.78 190 ALA A CA 1
ATOM 1516 C C . ALA A 1 190 ? -4.522 63.352 13.791 1.00 44.78 190 ALA A C 1
ATOM 1518 O O . ALA A 1 190 ? -3.938 63.657 14.836 1.00 44.78 190 ALA A O 1
ATOM 1519 N N . PRO A 1 191 ? -3.977 63.604 12.586 1.00 43.41 191 PRO A N 1
ATOM 1520 C CA . PRO A 1 191 ? -2.703 64.291 12.437 1.00 43.41 191 PRO A CA 1
ATOM 1521 C C . PRO A 1 191 ? -2.853 65.758 12.851 1.00 43.41 191 PRO A C 1
ATOM 1523 O O . PRO A 1 191 ? -3.618 66.516 12.254 1.00 43.41 191 PRO A O 1
ATOM 1526 N N . THR A 1 192 ? -2.116 66.168 13.880 1.00 45.69 192 THR A N 1
ATOM 1527 C CA . THR A 1 192 ? -2.025 67.572 14.283 1.00 45.69 192 THR A CA 1
ATOM 1528 C C . THR A 1 192 ? -1.263 68.350 13.211 1.00 45.69 192 THR A C 1
ATOM 1530 O O . THR A 1 192 ? -0.145 67.989 12.845 1.00 45.69 192 THR A O 1
ATOM 1533 N N . ALA A 1 193 ? -1.887 69.409 12.697 1.00 43.88 193 ALA A N 1
ATOM 1534 C CA . ALA A 1 193 ? -1.315 70.304 11.703 1.00 43.88 193 ALA A CA 1
ATOM 1535 C C . ALA A 1 193 ? 0.015 70.910 12.186 1.00 43.88 193 ALA A C 1
ATOM 1537 O O . ALA A 1 193 ? 0.109 71.425 13.300 1.00 43.88 193 ALA A O 1
ATOM 1538 N N . ALA A 1 194 ? 1.031 70.868 11.324 1.00 43.53 194 ALA A N 1
ATOM 1539 C CA . ALA A 1 194 ? 2.273 71.597 11.516 1.00 43.53 194 ALA A CA 1
ATOM 1540 C C . ALA A 1 194 ? 1.993 73.104 11.407 1.00 43.53 194 ALA A C 1
ATOM 1542 O O . ALA A 1 194 ? 1.635 73.587 10.333 1.00 43.53 194 ALA A O 1
ATOM 1543 N N . SER A 1 195 ? 2.155 73.845 12.508 1.00 41.78 195 SER A N 1
ATOM 1544 C CA . SER A 1 195 ? 2.276 75.299 12.443 1.00 41.78 195 SER A CA 1
ATOM 1545 C C . SER A 1 195 ? 3.723 75.655 12.120 1.00 41.78 195 SER A C 1
ATOM 1547 O O . SER A 1 195 ? 4.640 75.392 12.898 1.00 41.78 195 SER A O 1
ATOM 1549 N N . THR A 1 196 ? 3.906 76.237 10.947 1.00 45.81 196 THR A N 1
ATOM 1550 C CA . THR A 1 196 ? 5.085 76.993 10.532 1.00 45.81 196 THR A CA 1
ATOM 1551 C C . THR A 1 196 ? 5.288 78.210 11.424 1.00 45.81 196 THR A C 1
ATOM 1553 O O . THR A 1 196 ? 4.322 78.944 11.615 1.00 45.81 196 THR A O 1
ATOM 1556 N N . ASP A 1 197 ? 6.519 78.442 11.893 1.00 40.84 197 ASP A N 1
ATOM 1557 C CA . ASP A 1 197 ? 7.108 79.786 12.030 1.00 40.84 197 ASP A CA 1
ATOM 1558 C C . ASP A 1 197 ? 8.630 79.728 12.343 1.00 40.84 197 ASP A C 1
ATOM 1560 O O . ASP A 1 197 ? 9.131 78.642 12.642 1.00 40.84 197 ASP A O 1
ATOM 1564 N N . PRO A 1 198 ? 9.409 80.817 12.131 1.00 47.47 198 PRO A N 1
ATOM 1565 C CA . PRO A 1 198 ? 10.513 80.857 11.153 1.00 47.47 198 PRO A CA 1
ATOM 1566 C C . PRO A 1 198 ? 11.935 80.823 11.772 1.00 47.47 198 PRO A C 1
ATOM 1568 O O . PRO A 1 198 ? 12.079 80.672 12.983 1.00 47.47 198 PRO A O 1
ATOM 1571 N N . PRO A 1 199 ? 13.012 80.951 10.956 1.00 51.06 199 PRO A N 1
ATOM 1572 C CA . PRO A 1 199 ? 14.378 80.652 11.376 1.00 51.06 199 PRO A CA 1
ATOM 1573 C C . PRO A 1 199 ? 15.145 81.874 11.909 1.00 51.06 199 PRO A C 1
ATOM 1575 O O . PRO A 1 199 ? 15.148 82.930 11.282 1.00 51.06 199 PRO A O 1
ATOM 1578 N N . GLU A 1 200 ? 15.929 81.677 12.971 1.00 40.50 200 GLU A N 1
ATOM 1579 C CA . GLU A 1 200 ? 17.067 82.531 13.356 1.00 40.50 200 GLU A CA 1
ATOM 1580 C C . GLU A 1 200 ? 18.230 81.623 13.799 1.00 40.50 200 GLU A C 1
ATOM 1582 O O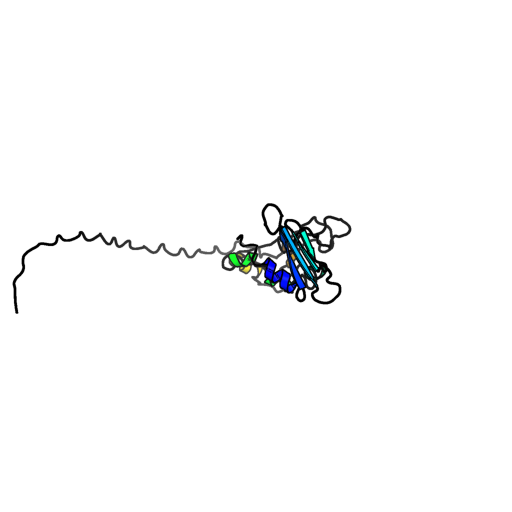 . GLU A 1 200 ? 18.056 80.747 14.639 1.00 40.50 200 GLU A O 1
ATOM 1587 N N . ARG A 1 201 ? 19.307 81.524 13.009 1.00 40.66 201 ARG A N 1
ATOM 1588 C CA . ARG A 1 201 ? 20.525 82.364 12.937 1.00 40.66 201 ARG A CA 1
ATOM 1589 C C . ARG A 1 201 ? 21.538 82.118 14.071 1.00 40.66 201 ARG A C 1
ATOM 1591 O O . ARG A 1 201 ? 21.315 82.498 15.206 1.00 40.66 201 ARG A O 1
ATOM 1598 N N . HIS A 1 202 ? 22.686 81.593 13.627 1.00 41.06 202 HIS A N 1
ATOM 1599 C CA . HIS A 1 202 ? 24.070 81.833 14.065 1.00 41.06 202 HIS A CA 1
ATOM 1600 C C . HIS A 1 202 ? 24.448 81.666 15.547 1.00 41.06 202 HIS A C 1
ATOM 1602 O O . HIS A 1 202 ? 24.096 82.485 16.387 1.00 41.06 202 HIS A O 1
ATOM 1608 N N . CYS A 1 203 ? 25.337 80.704 15.813 1.00 42.03 203 CYS A N 1
ATOM 1609 C CA . CYS A 1 203 ? 26.794 80.905 15.770 1.00 42.03 203 CYS A CA 1
ATOM 1610 C C . CYS A 1 203 ? 27.480 79.605 15.336 1.00 42.03 203 CYS A C 1
ATOM 1612 O O . CYS A 1 203 ? 26.936 78.528 15.666 1.00 42.03 203 CYS A O 1
#

Organism: Monodon monoceros (NCBI:txid40151)

Secondary structure (DSSP, 8-state):
--TTTTHHHHHHHHHTTTEEEEEEE-TTT--EEEEEEEESSSS--EEEEEETTEEEES-GGGGTGGGGGGGGGG--GGGGTTTT-B-PPP-S---B-B---TT-TTPBPTTS--B------B-HHHHHHHH--SSTT---EEEES-TTS--SSSPPEEEE-PPPPS----------------------PPPPP----------

InterPro domains:
  IPR000300 Inositol polyphosphate-related phosphatase [PF22669] (71-159)
  IPR000300 Inositol polyphosphate-related phosphatase [SM00128] (1-169)
  IPR036691 Endonuclease/exonuclease/phosphatase superfamily [G3DSA:3.60.10.10] (23-182)
  IPR036691 Endonuclease/exonuclease/phosphatase superfamily [SSF56219] (63-163)
  IPR039737 Type I inositol 1,4,5-trisphosphate 5-phosphatase [PTHR12997] (13-174)

Foldseek 3Di:
DDPVPVLVVVVCCVQQVQWDKDFDADPVPRHGAKIWTFGNDDPRDTAFIDGPFFTDGPDPCCQFVQLVPVVCVSVCPCVVCVVFKDFDDARHGAFFQFDLPQQGQQHHDRRDDGHNPAGDIDGPVVVCQQPDDPDPPWDWDWYWPCNPGRPHRGTHTDIDTDGDDDDPDPPPPPPPPPPPPPPPPPDPDDDDDDDDDDDDDDD

Sequence (203 aa):
MSPGTELLPCLSQTLCTKATMQTVRAADTNEVVKLIFRESDNDRKVMLQLEKKLFDYFNQEVFRDDNGTALLEFDKELSVFKDRLYELDISFPPSYPYSEDSSQGRQYMNTRCPAWCDRVLMSPSAKELILRSESEEKVVTYDHIGPSVCMGDHKPVFLAFRMAPGAGKRCQRHEGTPGETSLQHEEPRAPTAASTDPPERHC

pLDDT: mean 80.38, std 21.62, range [28.48, 98.38]

Radius of gyration: 29.7 Å; chains: 1; bounding box: 51×101×62 Å